Protein AF-A0A7C3MMA9-F1 (afdb_monomer_lite)

Structure (mmCIF, N/CA/C/O backbone):
data_AF-A0A7C3MMA9-F1
#
_entry.id   AF-A0A7C3MMA9-F1
#
loop_
_atom_site.group_PDB
_atom_site.id
_atom_site.type_symbol
_atom_site.label_atom_id
_atom_site.label_alt_id
_atom_site.label_comp_id
_atom_site.label_asym_id
_atom_site.label_entity_id
_atom_site.label_seq_id
_atom_site.pdbx_PDB_ins_code
_atom_site.Cartn_x
_atom_site.Cartn_y
_atom_site.Cartn_z
_atom_site.occupancy
_atom_site.B_iso_or_equiv
_atom_site.auth_seq_id
_atom_site.auth_comp_id
_atom_site.auth_asym_id
_atom_site.auth_atom_id
_atom_site.pdbx_PDB_model_num
ATOM 1 N N . MET A 1 1 ? 4.360 -8.289 -7.986 1.00 60.59 1 MET A N 1
ATOM 2 C CA . MET A 1 1 ? 3.759 -9.388 -7.168 1.00 60.59 1 MET A CA 1
ATOM 3 C C . MET A 1 1 ? 4.351 -9.678 -5.774 1.00 60.59 1 MET A C 1
ATOM 5 O O . MET A 1 1 ? 3.565 -9.793 -4.839 1.00 60.59 1 MET A O 1
ATOM 9 N N . LYS A 1 2 ? 5.680 -9.749 -5.561 1.00 68.50 2 LYS A N 1
ATOM 10 C CA . LYS A 1 2 ? 6.304 -10.067 -4.242 1.00 68.50 2 LYS A CA 1
ATOM 11 C C . LYS A 1 2 ? 5.750 -9.263 -3.046 1.00 68.50 2 LYS A C 1
ATOM 13 O O . LYS A 1 2 ? 5.636 -9.770 -1.935 1.00 68.50 2 LYS A O 1
ATOM 18 N N . ASN A 1 3 ? 5.375 -8.014 -3.301 1.00 73.94 3 ASN A N 1
ATOM 19 C CA . ASN A 1 3 ? 4.755 -7.103 -2.343 1.00 73.94 3 ASN A CA 1
ATOM 20 C C . ASN A 1 3 ? 3.415 -7.621 -1.794 1.00 73.94 3 ASN A C 1
ATOM 22 O O . ASN A 1 3 ? 3.200 -7.615 -0.585 1.00 73.94 3 ASN A O 1
ATOM 26 N N . LEU A 1 4 ? 2.537 -8.112 -2.674 1.00 79.19 4 LEU A N 1
ATOM 27 C CA . LEU A 1 4 ? 1.245 -8.676 -2.291 1.00 79.19 4 LEU A CA 1
ATOM 28 C C . LEU A 1 4 ? 1.440 -9.974 -1.500 1.00 79.19 4 LEU A C 1
ATOM 30 O O . LEU A 1 4 ? 0.817 -10.152 -0.459 1.00 79.19 4 LEU A O 1
ATOM 34 N N . GLU A 1 5 ? 2.363 -10.838 -1.929 1.00 83.44 5 GLU A N 1
ATOM 35 C CA . GLU A 1 5 ? 2.675 -12.083 -1.216 1.00 83.44 5 GLU A CA 1
ATOM 36 C C . GLU A 1 5 ? 3.085 -11.851 0.243 1.00 83.44 5 GLU A C 1
ATOM 38 O O . GLU A 1 5 ? 2.707 -12.641 1.108 1.00 83.44 5 GLU A O 1
ATOM 43 N N . MET A 1 6 ? 3.829 -10.780 0.544 1.00 84.88 6 MET A N 1
ATOM 44 C CA . MET A 1 6 ? 4.209 -10.446 1.923 1.00 84.88 6 MET A CA 1
ATOM 45 C C . MET A 1 6 ? 2.983 -10.153 2.796 1.00 84.88 6 MET A C 1
ATOM 47 O O . MET A 1 6 ? 2.892 -10.677 3.907 1.00 84.88 6 MET A O 1
ATOM 51 N N . ILE A 1 7 ? 2.027 -9.372 2.280 1.00 89.25 7 ILE A N 1
ATOM 52 C CA . ILE A 1 7 ? 0.777 -9.050 2.985 1.00 89.25 7 ILE A CA 1
ATOM 53 C C . ILE A 1 7 ? -0.080 -10.312 3.144 1.00 89.25 7 ILE A C 1
ATOM 55 O O . ILE A 1 7 ? -0.538 -10.628 4.242 1.00 89.25 7 ILE A O 1
ATOM 59 N N . LEU A 1 8 ? -0.259 -11.082 2.066 1.00 89.62 8 LEU A N 1
ATOM 60 C CA . LEU A 1 8 ? -1.042 -12.320 2.104 1.00 89.62 8 LEU A CA 1
ATOM 61 C C . LEU A 1 8 ? -0.422 -13.356 3.048 1.00 89.62 8 LEU A C 1
ATOM 63 O O . LEU A 1 8 ? -1.148 -14.090 3.717 1.00 89.62 8 LEU A O 1
ATOM 67 N N . THR A 1 9 ? 0.905 -13.374 3.186 1.00 90.81 9 THR A N 1
ATOM 68 C CA . THR A 1 9 ? 1.591 -14.229 4.159 1.00 90.81 9 THR A CA 1
ATOM 69 C C . THR A 1 9 ? 1.205 -13.861 5.591 1.00 90.81 9 THR A C 1
ATOM 71 O O . THR A 1 9 ? 0.795 -14.752 6.336 1.00 90.81 9 THR A O 1
ATOM 74 N N . SER A 1 10 ? 1.261 -12.583 5.989 1.00 91.75 10 SER A N 1
ATOM 75 C CA . SER A 1 10 ? 0.876 -12.194 7.357 1.00 91.75 10 SER A CA 1
ATOM 76 C C . SER A 1 10 ? -0.609 -12.444 7.631 1.00 91.75 10 SER A C 1
ATOM 78 O O . SER A 1 10 ? -0.951 -13.010 8.671 1.00 91.75 10 SER A O 1
ATOM 80 N N . LEU A 1 11 ? -1.482 -12.139 6.664 1.00 92.00 11 LEU A N 1
ATOM 81 C CA . LEU A 1 11 ? -2.920 -12.429 6.736 1.00 92.00 11 LEU A CA 1
ATOM 82 C C . LEU A 1 11 ? -3.203 -13.931 6.893 1.00 92.00 11 LEU A C 1
ATOM 84 O O . LEU A 1 11 ? -3.975 -14.348 7.764 1.00 92.00 11 LEU A O 1
ATOM 88 N N . SER A 1 12 ? -2.530 -14.772 6.101 1.00 90.56 12 SER A N 1
ATOM 89 C CA . SER A 1 12 ? -2.688 -16.231 6.160 1.00 90.56 12 SER A CA 1
ATOM 90 C C . SER A 1 12 ? -2.261 -16.809 7.512 1.00 90.56 12 SER A C 1
ATOM 92 O O . SER A 1 12 ? -2.925 -17.705 8.031 1.00 90.56 12 SER A O 1
ATOM 94 N N . ARG A 1 13 ? -1.240 -16.232 8.157 1.00 90.62 13 ARG A N 1
ATOM 95 C CA . ARG A 1 13 ? -0.762 -16.657 9.483 1.00 90.62 13 ARG A CA 1
ATOM 96 C C . ARG A 1 13 ? -1.547 -16.063 10.650 1.00 90.62 13 ARG A C 1
ATOM 98 O O . ARG A 1 13 ? -1.512 -16.620 11.735 1.00 90.62 13 ARG A O 1
ATOM 105 N N . GLY A 1 14 ? -2.308 -14.988 10.429 1.00 89.81 14 GLY A N 1
ATOM 106 C CA . GLY A 1 14 ? -3.003 -14.291 11.518 1.00 89.81 14 GLY A CA 1
ATOM 107 C C . GLY A 1 14 ? -2.069 -13.431 12.374 1.00 89.81 14 GLY A C 1
ATOM 108 O O . GLY A 1 14 ? -2.430 -13.057 13.482 1.00 89.81 14 GLY A O 1
ATOM 109 N N . GLU A 1 15 ? -0.873 -13.130 11.865 1.00 90.56 15 GLU A N 1
ATOM 110 C CA . GLU A 1 15 ? 0.090 -12.247 12.516 1.00 90.56 15 GLU A CA 1
ATOM 111 C C . GLU A 1 15 ? -0.238 -10.806 12.118 1.00 90.56 15 GLU A C 1
ATOM 113 O O . GLU A 1 15 ? 0.104 -10.386 11.005 1.00 90.56 15 GLU A O 1
ATOM 118 N N . GLY A 1 16 ? -0.923 -10.064 12.990 1.00 92.19 16 GLY A N 1
ATOM 119 C CA . GLY A 1 16 ? -1.194 -8.646 12.766 1.00 92.19 16 GLY A CA 1
ATOM 120 C C . GLY A 1 16 ? 0.100 -7.826 12.697 1.00 92.19 16 GLY A C 1
ATOM 121 O O . GLY A 1 16 ? 1.077 -8.123 13.391 1.00 92.19 16 GLY A O 1
ATOM 122 N N . LYS A 1 17 ? 0.153 -6.863 11.767 1.00 93.06 17 LYS A N 1
ATOM 123 C CA . LYS A 1 17 ? 1.357 -6.074 11.443 1.00 93.06 17 LYS A CA 1
ATOM 124 C C . LYS A 1 17 ? 1.018 -4.685 10.909 1.00 93.06 17 LYS A C 1
ATOM 126 O O . LYS A 1 17 ? 0.071 -4.519 10.141 1.00 93.06 17 LYS A O 1
ATOM 131 N N . GLY A 1 18 ? 1.881 -3.723 11.226 1.00 92.31 18 GLY A N 1
ATOM 132 C CA . GLY A 1 18 ? 1.977 -2.454 10.509 1.00 92.31 18 GLY A CA 1
ATOM 133 C C . GLY A 1 18 ? 2.746 -2.608 9.191 1.00 92.31 18 GLY A C 1
ATOM 134 O O . GLY A 1 18 ? 3.824 -3.210 9.144 1.00 92.31 18 GLY A O 1
ATOM 135 N N . ILE A 1 19 ? 2.188 -2.070 8.110 1.00 92.62 19 ILE A N 1
ATOM 136 C CA . ILE A 1 19 ? 2.717 -2.120 6.749 1.00 92.62 19 ILE A CA 1
ATOM 137 C C . ILE A 1 19 ? 2.664 -0.712 6.155 1.00 92.62 19 ILE A C 1
ATOM 139 O O . ILE A 1 19 ? 1.619 -0.064 6.146 1.00 92.62 19 ILE A O 1
ATOM 143 N N . PHE A 1 20 ? 3.785 -0.265 5.597 1.00 90.69 20 PHE A N 1
ATOM 144 C CA . PHE A 1 20 ? 3.844 0.969 4.827 1.00 90.69 20 PHE A CA 1
ATOM 145 C C . PHE A 1 20 ? 3.970 0.697 3.338 1.00 90.69 20 PHE A C 1
ATOM 147 O O . PHE A 1 20 ? 4.896 0.027 2.879 1.00 90.69 20 PHE A O 1
ATOM 154 N N . LEU A 1 21 ? 3.038 1.270 2.587 1.00 88.62 21 LEU A N 1
ATOM 155 C CA . LEU A 1 21 ? 2.991 1.242 1.140 1.00 88.62 21 LEU A CA 1
ATOM 156 C C . LEU A 1 21 ? 3.603 2.538 0.604 1.00 88.62 21 LEU A C 1
ATOM 158 O O . LEU A 1 21 ? 2.940 3.569 0.526 1.00 88.62 21 LEU A O 1
ATOM 162 N N . LYS A 1 22 ? 4.894 2.488 0.289 1.00 84.50 22 LYS A N 1
ATOM 163 C CA . LYS A 1 22 ? 5.674 3.620 -0.203 1.00 84.50 22 LYS A CA 1
ATOM 164 C C . LYS A 1 22 ? 5.584 3.740 -1.715 1.00 84.50 22 LYS A C 1
ATOM 166 O O . LYS A 1 22 ? 5.671 2.738 -2.414 1.00 84.50 22 LYS A O 1
ATOM 171 N N . GLY A 1 23 ? 5.475 4.957 -2.216 1.00 74.69 23 GLY A N 1
ATOM 172 C CA . GLY A 1 23 ? 5.617 5.252 -3.639 1.00 74.69 23 GLY A CA 1
ATOM 173 C C . GLY A 1 23 ? 5.377 6.729 -3.913 1.00 74.69 23 GLY A C 1
ATOM 174 O O . GLY A 1 23 ? 4.701 7.406 -3.134 1.00 74.69 23 GLY A O 1
ATOM 175 N N . HIS A 1 24 ? 5.896 7.239 -5.028 1.00 68.12 24 HIS A N 1
ATOM 176 C CA . HIS A 1 24 ? 5.579 8.593 -5.506 1.00 68.12 24 HIS A CA 1
ATOM 177 C C . HIS A 1 24 ? 4.073 8.784 -5.728 1.00 68.12 24 HIS A C 1
ATOM 179 O O . HIS A 1 24 ? 3.320 7.812 -5.626 1.00 68.12 24 HIS A O 1
ATOM 185 N N . TYR A 1 25 ? 3.634 10.023 -5.956 1.00 66.94 25 TYR A N 1
ATOM 186 C CA . TYR A 1 25 ? 2.229 10.429 -6.044 1.00 66.94 25 TYR A CA 1
ATOM 187 C C . TYR A 1 25 ? 1.337 9.457 -6.849 1.00 66.94 25 TYR A C 1
ATOM 189 O O . TYR A 1 25 ? 0.835 8.530 -6.245 1.00 66.94 25 TYR A O 1
ATOM 197 N N . GLY A 1 26 ? 1.120 9.536 -8.148 1.00 64.06 26 GLY A N 1
ATOM 198 C CA . GLY A 1 26 ? 0.278 8.618 -8.939 1.00 64.06 26 GLY A CA 1
ATOM 199 C C . GLY A 1 26 ? 0.734 7.146 -9.086 1.00 64.06 26 GLY A C 1
ATOM 200 O O . GLY A 1 26 ? 0.264 6.479 -10.007 1.00 64.06 26 GLY A O 1
ATOM 201 N N . SER A 1 27 ? 1.583 6.597 -8.203 1.00 67.56 27 SER A N 1
ATOM 202 C CA . SER A 1 27 ? 2.183 5.247 -8.320 1.00 67.56 27 SER A CA 1
ATOM 203 C C . SER A 1 27 ? 1.206 4.067 -8.171 1.00 67.56 27 SER A C 1
ATOM 205 O O . SER A 1 27 ? 1.610 2.900 -8.162 1.00 67.56 27 SER A O 1
ATOM 207 N N . GLY A 1 28 ? -0.090 4.355 -8.025 1.00 71.56 28 GLY A N 1
ATOM 208 C CA . GLY A 1 28 ? -1.146 3.358 -7.869 1.00 71.56 28 GLY A CA 1
ATOM 209 C C . GLY A 1 28 ? -1.358 2.868 -6.434 1.00 71.56 28 GLY A C 1
ATOM 210 O O . GLY A 1 28 ? -1.921 1.791 -6.257 1.00 71.56 28 GLY A O 1
ATOM 211 N N . LYS A 1 29 ? -0.946 3.630 -5.407 1.00 84.75 29 LYS A N 1
ATOM 212 C CA . LYS A 1 29 ? -1.132 3.268 -3.983 1.00 84.75 29 LYS A CA 1
ATOM 213 C C . LYS A 1 29 ? -2.606 3.034 -3.638 1.00 84.75 29 LYS A C 1
ATOM 215 O O . LYS A 1 29 ? -2.963 1.942 -3.203 1.00 84.75 29 LYS A O 1
ATOM 220 N N . SER A 1 30 ? -3.468 3.997 -3.960 1.00 83.62 30 SER A N 1
ATOM 221 C CA . SER A 1 30 ? -4.922 3.904 -3.773 1.00 83.62 30 SER A CA 1
ATOM 222 C C . SER A 1 30 ? -5.531 2.727 -4.539 1.00 83.62 30 SER A C 1
ATOM 224 O O . SER A 1 30 ? -6.394 2.012 -4.030 1.00 83.62 30 SER A O 1
ATOM 226 N N . HIS A 1 31 ? -5.040 2.465 -5.757 1.00 81.00 31 HIS A N 1
ATOM 227 C CA . HIS A 1 31 ? -5.483 1.328 -6.565 1.00 81.00 31 HIS A CA 1
ATOM 228 C C . HIS A 1 31 ? -5.089 -0.013 -5.931 1.00 81.00 31 HIS A C 1
ATOM 230 O O . HIS A 1 31 ? -5.909 -0.926 -5.861 1.00 81.00 31 HIS A O 1
ATOM 236 N N . PHE A 1 32 ? -3.863 -0.122 -5.414 1.00 85.75 32 PHE A N 1
ATOM 237 C CA . PHE A 1 32 ? -3.398 -1.302 -4.690 1.00 85.75 32 PHE A CA 1
ATOM 238 C C . PHE A 1 32 ? -4.240 -1.562 -3.433 1.00 85.75 32 PHE A C 1
ATOM 240 O O . PHE A 1 32 ? -4.675 -2.693 -3.220 1.00 85.75 32 PHE A O 1
ATOM 247 N N . LEU A 1 33 ? -4.517 -0.522 -2.635 1.00 90.44 33 LEU A N 1
ATOM 248 C CA . LEU A 1 33 ? -5.395 -0.629 -1.465 1.00 90.44 33 LEU A CA 1
ATOM 249 C C . LEU A 1 33 ? -6.812 -1.072 -1.864 1.00 90.44 33 LEU A C 1
ATOM 251 O O . LEU A 1 33 ? -7.366 -1.966 -1.232 1.00 90.44 33 LEU A O 1
ATOM 255 N N . SER A 1 34 ? -7.359 -0.533 -2.957 1.00 86.38 34 SER A N 1
ATOM 256 C CA . SER A 1 34 ? -8.686 -0.909 -3.469 1.00 86.38 34 SER A CA 1
ATOM 257 C C . SER A 1 34 ? -8.750 -2.378 -3.904 1.00 86.38 34 SER A C 1
ATOM 259 O O . SER A 1 34 ? -9.688 -3.093 -3.554 1.00 86.38 34 SER A O 1
ATOM 261 N N . ILE A 1 35 ? -7.735 -2.867 -4.629 1.00 85.06 35 ILE A N 1
ATOM 262 C CA . ILE A 1 35 ? -7.640 -4.287 -5.009 1.00 85.06 35 ILE A CA 1
ATOM 263 C C . ILE A 1 35 ? -7.586 -5.166 -3.759 1.00 85.06 35 ILE A C 1
ATOM 265 O O . ILE A 1 35 ? -8.280 -6.182 -3.689 1.00 85.06 35 ILE A O 1
ATOM 269 N N . LEU A 1 36 ? -6.780 -4.780 -2.767 1.00 89.94 36 LEU A N 1
ATOM 270 C CA . LEU A 1 36 ? -6.662 -5.532 -1.525 1.00 89.94 36 LEU A CA 1
ATOM 271 C C . LEU A 1 36 ? -7.985 -5.548 -0.746 1.00 89.94 36 LEU A C 1
ATOM 273 O O . LEU A 1 36 ? -8.371 -6.599 -0.241 1.00 89.94 36 LEU A O 1
ATOM 277 N N . SER A 1 37 ? -8.709 -4.429 -0.697 1.00 91.94 37 SER A N 1
ATOM 278 C CA . SER A 1 37 ? -10.044 -4.358 -0.093 1.00 91.94 37 SER A CA 1
ATOM 279 C C . SER A 1 37 ? -11.006 -5.357 -0.729 1.00 91.94 37 SER A C 1
ATOM 281 O O . SER A 1 37 ? -11.590 -6.190 -0.032 1.00 91.94 37 SER A O 1
ATOM 283 N N . ILE A 1 38 ? -11.110 -5.343 -2.063 1.00 87.00 38 ILE A N 1
ATOM 284 C CA . ILE A 1 38 ? -11.975 -6.261 -2.814 1.00 87.00 38 ILE A CA 1
ATOM 285 C C . ILE A 1 38 ? -11.586 -7.713 -2.530 1.00 87.00 38 ILE A C 1
ATOM 287 O O . ILE A 1 38 ? -12.456 -8.530 -2.234 1.00 87.00 38 ILE A O 1
ATOM 291 N N . LEU A 1 39 ? -10.287 -8.021 -2.554 1.00 87.62 39 LEU A N 1
ATOM 292 C CA . LEU A 1 39 ? -9.769 -9.362 -2.292 1.00 87.62 39 LEU A CA 1
ATOM 293 C C . LEU A 1 39 ? -10.153 -9.881 -0.899 1.00 87.62 39 LEU A C 1
ATOM 295 O O . LEU A 1 39 ? -10.474 -11.056 -0.741 1.00 87.62 39 LEU A O 1
ATOM 299 N N . LEU A 1 40 ? -10.115 -9.010 0.110 1.00 90.88 40 LEU A N 1
ATOM 300 C CA . LEU A 1 40 ? -10.405 -9.369 1.499 1.00 90.88 40 LEU A CA 1
ATOM 301 C C . LEU A 1 40 ? -11.903 -9.413 1.811 1.00 90.88 40 LEU A C 1
ATOM 303 O O . LEU A 1 40 ? -12.316 -10.170 2.691 1.00 90.88 40 LEU A O 1
ATOM 307 N N . ARG A 1 41 ? -12.716 -8.615 1.110 1.00 90.38 41 ARG A N 1
ATOM 308 C CA . ARG A 1 41 ? -14.182 -8.640 1.228 1.00 90.38 41 ARG A CA 1
ATOM 309 C C . ARG A 1 41 ? -14.806 -9.791 0.437 1.00 90.38 41 ARG A C 1
ATOM 311 O O . ARG A 1 41 ? -15.813 -10.337 0.875 1.00 90.38 41 ARG A O 1
ATOM 318 N N . SER A 1 42 ? -14.211 -10.157 -0.699 1.00 84.44 42 SER A N 1
ATOM 319 C CA . SER A 1 42 ? -14.716 -11.175 -1.626 1.00 84.44 42 SER A CA 1
ATOM 320 C C . SER A 1 42 ? -13.633 -12.216 -1.935 1.00 84.44 42 SER A C 1
ATOM 322 O O . SER A 1 42 ? -12.902 -12.073 -2.918 1.00 84.44 42 SER A O 1
ATOM 324 N N . PRO A 1 43 ? -13.530 -13.296 -1.136 1.00 74.56 43 PRO A N 1
ATOM 325 C CA . PRO A 1 43 ? -12.512 -14.331 -1.326 1.00 74.56 43 PRO A CA 1
ATOM 326 C C . PRO A 1 43 ? -12.530 -14.995 -2.712 1.00 74.56 43 PRO A C 1
ATOM 328 O O . PRO A 1 43 ? -11.491 -15.455 -3.180 1.00 74.56 43 PRO A O 1
ATOM 331 N N . ASP A 1 44 ? -13.673 -15.009 -3.406 1.00 78.38 44 ASP A N 1
ATOM 332 C CA . ASP A 1 44 ? -13.793 -15.556 -4.765 1.00 78.38 44 ASP A CA 1
ATOM 333 C C . ASP A 1 44 ? -12.954 -14.790 -5.797 1.00 78.38 44 ASP A C 1
ATOM 335 O O . ASP A 1 44 ? -12.489 -15.375 -6.779 1.00 78.38 44 ASP A O 1
ATOM 339 N N . CYS A 1 45 ? -12.679 -13.502 -5.557 1.00 80.75 45 CYS A N 1
ATOM 340 C CA . CYS A 1 45 ? -11.810 -12.693 -6.411 1.00 80.75 45 CYS A CA 1
ATOM 341 C C . CYS A 1 45 ? -10.367 -13.214 -6.438 1.00 80.75 45 CYS A C 1
ATOM 343 O O . CYS A 1 45 ? -9.6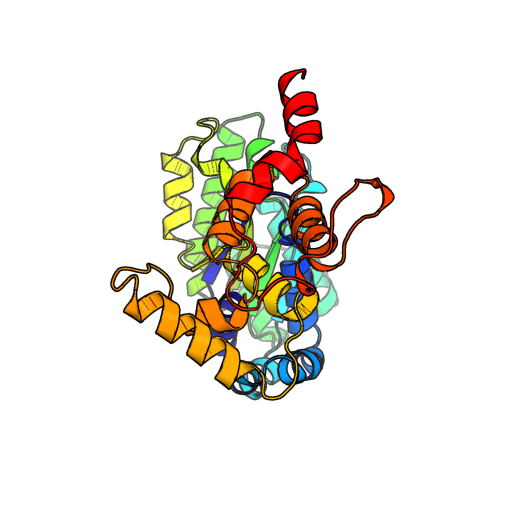48 -12.979 -7.412 1.00 80.75 45 CYS A O 1
ATOM 345 N N . LEU A 1 46 ? -9.947 -13.975 -5.420 1.00 79.38 46 LEU A N 1
ATOM 346 C CA . LEU A 1 46 ? -8.633 -14.609 -5.400 1.00 79.38 46 LEU A CA 1
ATOM 347 C C . LEU A 1 46 ? -8.454 -15.575 -6.582 1.00 79.38 46 LEU A C 1
ATOM 349 O O . LEU A 1 46 ? -7.350 -15.678 -7.103 1.00 79.38 46 LEU A O 1
ATOM 353 N N . ASN A 1 47 ? -9.526 -16.209 -7.073 1.00 81.44 47 ASN A N 1
ATOM 354 C CA . ASN A 1 47 ? -9.471 -17.096 -8.243 1.00 81.44 47 ASN A CA 1
ATOM 355 C C . ASN A 1 47 ? -8.998 -16.369 -9.504 1.00 81.44 47 ASN A C 1
ATOM 357 O O . ASN A 1 47 ? -8.215 -16.911 -10.282 1.00 81.44 47 ASN A O 1
ATOM 361 N N . VAL A 1 48 ? -9.456 -15.128 -9.687 1.00 79.19 48 VAL A N 1
ATOM 362 C CA . VAL A 1 48 ? -9.078 -14.293 -10.833 1.00 79.19 48 VAL A CA 1
ATOM 363 C C . VAL A 1 48 ? -7.598 -13.925 -10.748 1.00 79.19 48 VAL A C 1
ATOM 365 O O . VAL A 1 48 ? -6.890 -14.002 -11.750 1.00 79.19 48 VAL A O 1
ATOM 368 N N . LEU A 1 49 ? -7.116 -13.581 -9.549 1.00 74.69 49 LEU A N 1
ATOM 369 C CA . LEU A 1 49 ? -5.701 -13.275 -9.326 1.00 74.69 49 LEU A CA 1
ATOM 370 C C . LEU A 1 49 ? -4.810 -14.506 -9.492 1.00 74.69 49 LEU A C 1
ATOM 372 O O . LEU A 1 49 ? -3.746 -14.395 -10.086 1.00 74.69 49 LEU A O 1
ATOM 376 N N . ILE A 1 50 ? -5.247 -15.677 -9.027 1.00 81.56 50 ILE A N 1
ATOM 377 C CA . ILE A 1 50 ? -4.517 -16.940 -9.199 1.00 81.56 50 ILE A CA 1
ATOM 378 C C . ILE A 1 50 ? -4.371 -17.298 -10.682 1.00 81.56 50 ILE A C 1
ATOM 380 O O . ILE A 1 50 ? -3.317 -17.774 -11.095 1.00 81.56 50 ILE A O 1
ATOM 384 N N . GLY A 1 51 ? -5.397 -17.034 -11.499 1.00 75.94 51 GLY A N 1
ATOM 385 C CA . GLY A 1 51 ? -5.319 -17.233 -12.949 1.00 75.94 51 GLY A CA 1
ATOM 386 C C . GLY A 1 51 ? -4.247 -16.371 -13.628 1.00 75.94 51 GLY A C 1
ATOM 387 O O . GLY A 1 51 ? -3.720 -16.762 -14.665 1.00 75.94 51 GLY A O 1
ATOM 388 N N . GLN A 1 52 ? -3.909 -15.219 -13.040 1.00 72.31 52 GLN A N 1
ATOM 389 C CA . GLN A 1 52 ? -2.830 -14.344 -13.509 1.00 72.31 52 GLN A CA 1
ATOM 390 C C . GLN A 1 52 ? -1.481 -14.690 -12.865 1.00 72.31 52 GLN A C 1
ATOM 392 O O . GLN A 1 52 ? -0.451 -14.584 -13.522 1.00 72.31 52 GLN A O 1
ATOM 397 N N . GLU A 1 53 ? -1.483 -15.119 -11.601 1.00 75.44 53 GLU A N 1
ATOM 398 C CA . GLU A 1 53 ? -0.290 -15.464 -10.830 1.00 75.44 53 GLU A CA 1
ATOM 399 C C . GLU A 1 53 ? -0.501 -16.770 -10.042 1.00 75.44 53 GLU A C 1
ATOM 401 O O . GLU A 1 53 ? -0.999 -16.759 -8.907 1.00 75.44 53 GLU A O 1
ATOM 406 N N . PRO A 1 54 ? -0.066 -17.911 -10.606 1.00 80.25 54 PRO A N 1
ATOM 407 C CA . PRO A 1 54 ? -0.233 -19.222 -9.983 1.00 80.25 54 PRO A CA 1
ATOM 408 C C . PRO A 1 54 ? 0.447 -19.367 -8.614 1.00 80.25 54 PRO A C 1
ATOM 410 O O . PRO A 1 54 ? 0.029 -20.194 -7.805 1.00 80.25 54 PRO A O 1
ATOM 413 N N . SER A 1 55 ? 1.474 -18.564 -8.304 1.00 81.38 55 SER A N 1
ATOM 414 C CA . SER A 1 55 ? 2.167 -18.627 -7.006 1.00 81.38 55 SER A CA 1
ATOM 415 C C . SER A 1 55 ? 1.274 -18.247 -5.815 1.00 81.38 55 SER A C 1
ATOM 417 O O . SER A 1 55 ? 1.572 -18.621 -4.674 1.00 81.38 55 SER A O 1
ATOM 419 N N . LEU A 1 56 ? 0.151 -17.562 -6.065 1.00 84.56 56 LEU A N 1
ATOM 420 C CA . LEU A 1 56 ? -0.827 -17.186 -5.044 1.00 84.56 56 LEU A CA 1
ATOM 421 C C . LEU A 1 56 ? -1.730 -18.346 -4.602 1.00 84.56 56 LEU A C 1
ATOM 423 O O . LEU A 1 56 ? -2.362 -18.246 -3.549 1.00 84.56 56 LEU A O 1
ATOM 427 N N . GLU A 1 57 ? -1.750 -19.461 -5.342 1.00 87.00 57 GLU A N 1
ATOM 428 C CA . GLU A 1 57 ? -2.566 -20.651 -5.051 1.00 87.00 57 GLU A CA 1
ATOM 429 C C . GLU A 1 57 ? -2.356 -21.159 -3.617 1.00 87.00 57 GLU A C 1
ATOM 431 O O . GLU A 1 57 ? -3.303 -21.522 -2.921 1.00 87.00 57 GLU A O 1
ATOM 436 N N . ARG A 1 58 ? -1.120 -21.073 -3.109 1.00 88.94 58 ARG A N 1
ATOM 437 C CA . ARG A 1 58 ? -0.768 -21.486 -1.740 1.00 88.94 58 ARG A CA 1
ATOM 438 C C . ARG A 1 58 ? -1.527 -20.734 -0.637 1.00 88.94 58 ARG A C 1
ATOM 440 O O . ARG A 1 58 ? -1.601 -21.228 0.484 1.00 88.94 58 ARG A O 1
ATOM 447 N N . PHE A 1 59 ? -2.065 -19.544 -0.921 1.00 88.12 59 PHE A N 1
ATOM 448 C CA . PHE A 1 59 ? -2.819 -18.742 0.048 1.00 88.12 59 PHE A CA 1
ATOM 449 C C . PHE A 1 59 ? -4.327 -19.013 0.016 1.00 88.12 59 PHE A C 1
ATOM 451 O O . PHE A 1 59 ? -5.024 -18.590 0.940 1.00 88.12 59 PHE A O 1
ATOM 458 N N . ARG A 1 60 ? -4.830 -19.734 -0.998 1.00 86.81 60 ARG A N 1
ATOM 459 C CA . ARG A 1 60 ? -6.262 -19.979 -1.230 1.00 86.81 60 ARG A CA 1
ATOM 460 C C . ARG A 1 60 ? -6.974 -20.479 0.018 1.00 86.81 60 ARG A C 1
ATOM 462 O O . ARG A 1 60 ? -7.848 -19.795 0.541 1.00 86.81 60 ARG A O 1
ATOM 469 N N . ASN A 1 61 ? -6.557 -21.639 0.517 1.00 86.31 61 ASN A N 1
ATOM 470 C CA . ASN A 1 61 ? -7.241 -22.306 1.623 1.00 86.31 61 ASN A CA 1
ATOM 471 C C . ASN A 1 61 ? -7.231 -21.446 2.894 1.00 86.31 61 ASN A C 1
ATOM 473 O O . ASN A 1 61 ? -8.249 -21.325 3.570 1.00 86.31 61 ASN A O 1
ATOM 477 N N . ALA A 1 62 ? -6.096 -20.805 3.190 1.00 87.00 62 ALA A N 1
ATOM 478 C CA . ALA A 1 62 ? -5.925 -20.009 4.401 1.00 87.00 62 ALA A CA 1
ATOM 479 C C . ALA A 1 62 ? -6.731 -18.701 4.388 1.00 87.00 62 ALA A C 1
ATOM 481 O O . ALA A 1 62 ? -7.172 -18.250 5.445 1.00 87.00 62 ALA A O 1
ATOM 482 N N . LEU A 1 63 ? -6.898 -18.070 3.222 1.00 86.38 63 LEU A N 1
ATOM 483 C CA . LEU A 1 63 ? -7.675 -16.835 3.095 1.00 86.38 63 LEU A CA 1
ATOM 484 C C . LEU A 1 63 ? -9.175 -17.117 2.971 1.00 86.38 63 LEU A C 1
ATOM 486 O O . LEU A 1 63 ? -9.960 -16.393 3.571 1.00 86.38 63 LEU A O 1
ATOM 490 N N . GLN A 1 64 ? -9.579 -18.188 2.278 1.00 85.56 64 GLN A N 1
ATOM 491 C CA . GLN A 1 64 ? -10.990 -18.582 2.167 1.00 85.56 64 GLN A CA 1
ATOM 492 C C . GLN A 1 64 ? -11.603 -18.990 3.512 1.00 85.56 64 GLN A C 1
ATOM 494 O O . GLN A 1 64 ? -12.786 -18.755 3.748 1.00 85.56 64 GLN A O 1
ATOM 499 N N . SER A 1 65 ? -10.810 -19.570 4.419 1.00 86.38 65 SER A N 1
ATOM 500 C CA . SER A 1 65 ? -11.278 -19.941 5.758 1.00 86.38 65 SER A CA 1
ATOM 501 C C . SER A 1 65 ? -11.363 -18.765 6.738 1.00 86.38 65 SER A C 1
ATOM 503 O O . SER A 1 65 ? -11.780 -18.959 7.879 1.00 86.38 65 SER A O 1
ATOM 505 N N . LYS A 1 66 ? -10.923 -17.562 6.347 1.00 89.94 66 LYS A N 1
ATOM 506 C CA . LYS A 1 66 ? -10.865 -16.383 7.217 1.00 89.94 66 LYS A CA 1
ATOM 507 C C . LYS A 1 66 ? -11.814 -15.301 6.731 1.00 89.94 66 LYS A C 1
ATOM 509 O O . LYS A 1 66 ? -12.024 -15.116 5.539 1.00 89.94 66 LYS A O 1
ATOM 514 N N . ARG A 1 67 ? -12.364 -14.545 7.677 1.00 91.88 67 ARG A N 1
ATOM 515 C CA . ARG A 1 67 ? -13.148 -13.340 7.384 1.00 91.88 67 ARG A CA 1
ATOM 516 C C . ARG A 1 67 ? -12.498 -12.159 8.063 1.00 91.88 67 ARG A C 1
ATOM 518 O O . ARG A 1 67 ? -12.144 -12.260 9.232 1.00 91.88 67 ARG A O 1
ATOM 525 N N . PHE A 1 68 ? -12.382 -11.043 7.359 1.00 94.75 68 PHE A N 1
ATOM 526 C CA . PHE A 1 68 ? -11.775 -9.831 7.897 1.00 94.75 68 PHE A CA 1
ATOM 527 C C . PHE A 1 68 ? -12.814 -8.713 8.039 1.00 94.75 68 PHE A C 1
ATOM 529 O O . PHE A 1 68 ? -13.792 -8.630 7.283 1.00 94.75 68 PHE A O 1
ATOM 536 N N . LEU A 1 69 ? -12.616 -7.858 9.039 1.00 96.38 69 LEU A N 1
ATOM 537 C CA . LEU A 1 69 ? -13.235 -6.540 9.112 1.00 96.38 69 LEU A CA 1
ATOM 538 C C . LEU A 1 69 ? -12.344 -5.589 8.311 1.00 96.38 69 LEU A C 1
ATOM 540 O O . LEU A 1 69 ? -11.272 -5.219 8.780 1.00 96.38 69 LEU A O 1
ATOM 544 N N . VAL A 1 70 ? -12.746 -5.259 7.087 1.00 96.69 70 VAL A N 1
ATOM 545 C CA . VAL A 1 70 ? -11.986 -4.348 6.224 1.00 96.69 70 VAL A CA 1
ATOM 546 C C . VAL A 1 70 ? -12.531 -2.941 6.426 1.00 96.69 70 VAL A C 1
ATOM 548 O O . VAL A 1 70 ? -13.723 -2.718 6.222 1.00 96.69 70 VAL A O 1
ATOM 551 N N . VAL A 1 71 ? -11.664 -2.015 6.826 1.00 97.62 71 VAL A N 1
ATOM 552 C CA . VAL A 1 71 ? -12.001 -0.605 7.042 1.00 97.62 71 VAL A CA 1
ATOM 553 C C . VAL A 1 71 ? -11.131 0.233 6.117 1.00 97.62 71 VAL A C 1
ATOM 555 O O . VAL A 1 71 ? -9.905 0.203 6.211 1.00 97.62 71 VAL A O 1
ATOM 558 N N . GLU A 1 72 ? -11.771 0.957 5.207 1.00 96.81 72 GLU A N 1
ATOM 559 C CA . GLU A 1 72 ? -11.111 1.847 4.253 1.00 96.81 72 GLU A CA 1
ATOM 560 C C . GLU A 1 72 ? -11.179 3.279 4.775 1.00 96.81 72 GLU A C 1
ATOM 562 O O . GLU A 1 72 ? -12.259 3.788 5.069 1.00 96.81 72 GLU A O 1
ATOM 567 N N . ILE A 1 73 ? -10.021 3.919 4.902 1.00 97.06 73 ILE A N 1
ATOM 568 C CA . ILE A 1 73 ? -9.874 5.263 5.451 1.00 97.06 73 ILE A CA 1
ATOM 569 C C . ILE A 1 73 ? -9.147 6.107 4.411 1.00 97.06 73 ILE A C 1
ATOM 571 O O . ILE A 1 73 ? -7.948 5.944 4.191 1.00 97.06 73 ILE A O 1
ATOM 575 N N . SER A 1 74 ? -9.878 7.011 3.763 1.00 95.31 74 SER A N 1
ATOM 576 C CA . SER A 1 74 ? -9.311 7.958 2.802 1.00 95.31 74 SER A CA 1
ATOM 577 C C . SER A 1 74 ? -9.075 9.298 3.492 1.00 95.31 74 SER A C 1
ATOM 579 O O . SER A 1 74 ? -10.004 10.086 3.663 1.00 95.31 74 SER A O 1
ATOM 581 N N . LEU A 1 75 ? -7.834 9.566 3.910 1.00 95.38 75 LEU A N 1
ATOM 582 C CA . LEU A 1 75 ? -7.532 10.743 4.733 1.00 95.38 75 LEU A CA 1
ATOM 583 C C . LEU A 1 75 ? -7.643 12.073 3.976 1.00 95.38 75 LEU A C 1
ATOM 585 O O . LEU A 1 75 ? -7.770 13.117 4.605 1.00 95.38 75 LEU A O 1
ATOM 589 N N . ILE A 1 76 ? -7.699 12.043 2.642 1.00 90.31 76 ILE A N 1
ATOM 590 C CA . ILE A 1 76 ? -7.961 13.232 1.816 1.00 90.31 76 ILE A CA 1
ATOM 591 C C . ILE A 1 76 ? -9.354 13.839 2.060 1.00 90.31 76 ILE A C 1
ATOM 593 O O . ILE A 1 76 ? -9.588 15.005 1.757 1.00 90.31 76 ILE A O 1
ATOM 597 N N . GLN A 1 77 ? -10.290 13.051 2.599 1.00 89.81 77 GLN A N 1
ATOM 598 C CA . GLN A 1 77 ? -11.649 13.497 2.920 1.00 89.81 77 GLN A CA 1
ATOM 599 C C . GLN A 1 77 ? -11.746 14.156 4.305 1.00 89.81 77 GLN A C 1
ATOM 601 O O . GLN A 1 77 ? -12.821 14.626 4.680 1.00 89.81 77 GLN A O 1
ATOM 606 N N . HIS A 1 78 ? -10.642 14.198 5.055 1.00 94.31 78 HIS A N 1
ATOM 607 C CA . HIS A 1 78 ? -10.579 14.716 6.415 1.00 94.31 78 HIS A CA 1
ATOM 608 C C . HIS A 1 78 ? -9.769 16.007 6.486 1.00 94.31 78 HIS A C 1
ATOM 610 O O . HIS A 1 78 ? -8.833 16.240 5.720 1.00 94.31 78 HIS A O 1
ATOM 616 N N . ARG A 1 79 ? -10.133 16.871 7.432 1.00 92.75 79 ARG A N 1
ATOM 617 C CA . ARG A 1 79 ? -9.410 18.117 7.697 1.00 92.75 79 ARG A CA 1
ATOM 618 C C . ARG A 1 79 ? -8.203 17.826 8.582 1.00 92.75 79 ARG A C 1
ATOM 620 O O . ARG A 1 79 ? -8.298 17.031 9.512 1.00 92.75 79 ARG A O 1
ATOM 627 N N . GLY A 1 80 ? -7.111 18.570 8.399 1.00 89.06 80 GLY A N 1
ATOM 628 C CA . GLY A 1 80 ? -5.930 18.471 9.272 1.00 89.06 80 GLY A CA 1
ATOM 629 C C . GLY A 1 80 ? -6.213 18.767 10.755 1.00 89.06 80 GLY A C 1
ATOM 630 O O . GLY A 1 80 ? -5.448 18.372 11.629 1.00 89.06 80 GLY A O 1
ATOM 631 N N . THR A 1 81 ? -7.335 19.412 11.078 1.00 92.19 81 THR A N 1
ATOM 632 C CA . THR A 1 81 ? -7.761 19.660 12.465 1.00 92.19 81 THR A CA 1
ATOM 633 C C . THR A 1 81 ? -8.316 18.423 13.181 1.00 92.19 81 THR A C 1
ATOM 635 O O . THR A 1 81 ? -8.425 18.449 14.400 1.00 92.19 81 THR A O 1
ATOM 638 N N . GLU A 1 82 ? -8.715 17.370 12.460 1.00 95.69 82 GLU A N 1
ATOM 639 C CA . GLU A 1 82 ? -9.230 16.118 13.044 1.00 95.69 82 GLU A CA 1
ATOM 640 C C . GLU A 1 82 ? -8.079 15.217 13.504 1.00 95.69 82 GLU A C 1
ATOM 642 O O . GLU A 1 82 ? -7.044 15.197 12.848 1.00 95.69 82 GLU A O 1
ATOM 647 N N . PHE A 1 83 ? -8.233 14.430 14.570 1.00 95.69 83 PHE A N 1
ATOM 648 C CA . PHE A 1 83 ? -7.208 13.467 14.995 1.00 95.69 83 PHE A CA 1
ATOM 649 C C . PHE A 1 83 ? -7.347 12.125 14.262 1.00 95.69 83 PHE A C 1
ATOM 651 O O . PHE A 1 83 ? -8.457 11.659 14.002 1.00 95.69 83 PHE A O 1
ATOM 658 N N . LEU A 1 84 ? -6.222 11.467 13.961 1.00 96.19 84 LEU A N 1
ATOM 659 C CA . LEU A 1 84 ? -6.210 10.129 13.353 1.00 96.19 84 LEU A CA 1
ATOM 660 C C . LEU A 1 84 ? -6.959 9.111 14.207 1.00 96.19 84 LEU A C 1
ATOM 662 O O . LEU A 1 84 ? -7.629 8.237 13.664 1.00 96.19 84 LEU A O 1
ATOM 666 N N . GLU A 1 85 ? -6.843 9.227 15.529 1.00 96.44 85 GLU A N 1
ATOM 667 C CA . GLU A 1 85 ? -7.523 8.346 16.475 1.00 96.44 85 GLU A CA 1
ATOM 668 C C . GLU A 1 85 ? -9.035 8.341 16.252 1.00 96.44 85 GLU A C 1
ATOM 670 O O . GLU A 1 85 ? -9.618 7.279 16.018 1.00 96.44 85 GLU A O 1
ATOM 675 N N . ASP A 1 86 ? -9.647 9.523 16.209 1.00 96.31 86 ASP A N 1
ATOM 676 C CA . ASP A 1 86 ? -11.086 9.676 16.003 1.00 96.31 86 ASP A CA 1
ATOM 677 C C . ASP A 1 86 ? -11.521 9.125 14.642 1.00 96.31 86 ASP A C 1
ATOM 679 O O . ASP A 1 86 ? -12.515 8.403 14.542 1.00 96.31 86 ASP A O 1
ATOM 683 N N . ILE A 1 87 ? -10.755 9.423 13.588 1.00 97.56 87 ILE A N 1
ATOM 684 C CA . ILE A 1 87 ? -11.041 8.965 12.223 1.00 97.56 87 ILE A CA 1
ATOM 685 C C . ILE A 1 87 ? -11.033 7.431 12.159 1.00 97.56 87 ILE A C 1
ATOM 687 O O . ILE A 1 87 ? -11.951 6.816 11.607 1.00 97.56 87 ILE A O 1
ATOM 691 N N . PHE A 1 88 ? -10.010 6.803 12.742 1.00 97.44 88 PHE A N 1
ATOM 692 C CA . PHE A 1 88 ? -9.833 5.354 12.705 1.00 97.44 88 PHE A CA 1
ATOM 693 C C . PHE A 1 88 ? -10.899 4.647 13.534 1.00 97.44 88 PHE A C 1
ATOM 695 O O . PHE A 1 88 ? -11.538 3.714 13.040 1.00 97.44 88 PHE A O 1
ATOM 702 N N . LEU A 1 89 ? -11.120 5.097 14.771 1.00 96.75 89 LEU A N 1
ATOM 703 C CA . LEU A 1 89 ? -12.125 4.509 15.652 1.00 96.75 89 LEU A CA 1
ATOM 704 C C . LEU A 1 89 ? -13.524 4.647 15.055 1.00 96.75 89 LEU A C 1
ATOM 706 O O . LEU A 1 89 ? -14.252 3.658 14.999 1.00 96.75 89 LEU A O 1
ATOM 710 N N . LYS A 1 90 ? -13.868 5.812 14.495 1.00 96.50 90 LYS A N 1
ATOM 711 C CA . LYS A 1 90 ? -15.142 6.017 13.797 1.00 96.50 90 LYS A CA 1
ATOM 712 C C . LYS A 1 90 ? -15.340 5.019 12.655 1.00 96.50 90 LYS A C 1
ATOM 714 O O . LYS A 1 90 ? -16.411 4.419 12.560 1.00 96.50 90 LYS A O 1
ATOM 719 N N . GLY A 1 91 ? -14.320 4.801 11.820 1.00 96.75 91 GLY A N 1
ATOM 720 C CA . GLY A 1 91 ? -14.381 3.825 10.727 1.00 96.75 91 GLY A CA 1
ATOM 721 C C . GLY A 1 91 ? -14.594 2.389 11.222 1.00 96.75 91 GLY A C 1
ATOM 722 O O . GLY A 1 91 ? -15.444 1.665 10.700 1.00 96.75 91 GLY A O 1
ATOM 723 N N . ILE A 1 92 ? -13.871 1.986 12.272 1.00 96.81 92 ILE A N 1
ATOM 724 C CA . ILE A 1 92 ? -14.011 0.656 12.884 1.00 96.81 92 ILE A CA 1
ATOM 725 C C . ILE A 1 92 ? -15.403 0.482 13.498 1.00 96.81 92 ILE A C 1
ATOM 727 O O . ILE A 1 92 ? -16.062 -0.532 13.259 1.00 96.81 92 ILE A O 1
ATOM 731 N N . PHE A 1 93 ? -15.866 1.463 14.273 1.00 97.19 93 PHE A N 1
ATOM 732 C CA . PHE A 1 93 ? -17.155 1.415 14.961 1.00 97.19 93 PHE A CA 1
ATOM 733 C C . PHE A 1 93 ? -18.311 1.370 13.973 1.00 97.19 93 PHE A C 1
ATOM 735 O O . PHE A 1 93 ? -19.259 0.617 14.188 1.00 97.19 93 PHE A O 1
ATOM 742 N N . GLN A 1 94 ? -18.227 2.113 12.869 1.00 96.25 94 GLN A N 1
ATOM 743 C CA . GLN A 1 94 ? -19.237 2.085 11.817 1.00 96.25 94 GLN A CA 1
ATOM 744 C C . GLN A 1 94 ? -19.366 0.683 11.206 1.00 96.25 94 GLN A C 1
ATOM 746 O O . GLN A 1 94 ? -20.470 0.138 11.148 1.00 96.25 94 GLN A O 1
ATOM 751 N N . GLU A 1 95 ? -18.253 0.060 10.812 1.00 95.50 95 GLU A N 1
ATOM 752 C CA . GLU A 1 95 ? -18.275 -1.278 10.209 1.00 95.50 95 GLU A CA 1
ATOM 753 C C . GLU A 1 95 ? -18.716 -2.353 11.224 1.00 95.50 95 GLU A C 1
ATOM 755 O O . GLU A 1 95 ? -19.501 -3.246 10.892 1.00 95.50 95 GLU A O 1
ATOM 760 N N . LEU A 1 96 ? -18.273 -2.261 12.485 1.00 95.38 96 LEU A N 1
ATOM 761 C CA . LEU A 1 96 ? -18.734 -3.156 13.552 1.00 95.38 96 LEU A CA 1
ATOM 762 C C . LEU A 1 96 ? -20.229 -2.995 13.829 1.00 95.38 96 LEU A C 1
ATOM 764 O O . LEU A 1 96 ? -20.921 -4.001 13.990 1.00 95.38 96 LEU A O 1
ATOM 768 N N . SER A 1 97 ? -20.735 -1.761 13.849 1.00 95.38 97 SER A N 1
ATOM 769 C CA . SER A 1 97 ? -22.148 -1.484 14.117 1.00 95.38 97 SER A CA 1
ATOM 770 C C . SER A 1 97 ? -23.051 -2.120 13.062 1.00 95.38 97 SER A C 1
ATOM 772 O O . SER A 1 97 ? -24.043 -2.768 13.398 1.00 95.38 97 SER A O 1
ATOM 774 N N . VAL A 1 98 ? -22.665 -2.011 11.785 1.00 94.12 98 VAL A N 1
ATOM 775 C CA . VAL A 1 98 ? -23.374 -2.650 10.665 1.00 94.12 98 VAL A CA 1
ATOM 776 C C . VAL A 1 98 ? -23.411 -4.170 10.831 1.00 94.12 98 VAL A C 1
ATOM 778 O O . VAL A 1 98 ? -24.464 -4.780 10.664 1.00 94.12 98 VAL A O 1
ATOM 781 N N . ARG A 1 99 ? -22.289 -4.798 11.206 1.00 92.44 99 ARG A N 1
ATOM 782 C CA . ARG A 1 99 ? -22.211 -6.263 11.353 1.00 92.44 99 ARG A CA 1
ATOM 783 C C . ARG A 1 99 ? -22.902 -6.796 12.606 1.00 92.44 99 ARG A C 1
ATOM 785 O O . ARG A 1 99 ? -23.363 -7.934 12.601 1.00 92.44 99 ARG A O 1
ATOM 792 N N . LEU A 1 100 ? -22.960 -6.001 13.671 1.00 91.88 100 LEU A N 1
ATOM 793 C CA . LEU A 1 100 ? -23.649 -6.353 14.913 1.00 91.88 100 LEU A CA 1
ATOM 794 C C . LEU A 1 100 ? -25.152 -6.045 14.868 1.00 91.88 100 LEU A C 1
ATOM 796 O O . LEU A 1 100 ? -25.888 -6.547 15.715 1.00 91.88 100 LEU A O 1
ATOM 800 N N . GLY A 1 101 ? -25.604 -5.211 13.925 1.00 92.00 101 GLY A N 1
ATOM 801 C CA . GLY A 1 101 ? -26.989 -4.737 13.850 1.00 92.00 101 GLY A CA 1
ATOM 802 C C . GLY A 1 101 ? -27.373 -3.765 14.974 1.00 92.00 101 GLY A C 1
ATOM 803 O O . GLY A 1 101 ? -28.557 -3.563 15.229 1.00 92.00 101 GLY A O 1
ATOM 804 N N . LYS A 1 102 ? -26.389 -3.185 15.671 1.00 92.62 102 LYS A N 1
ATOM 805 C CA . LYS A 1 102 ? -26.570 -2.201 16.749 1.00 92.62 102 LYS A CA 1
ATOM 806 C C . LYS A 1 102 ? -25.357 -1.285 16.837 1.00 92.62 102 LYS A C 1
ATOM 808 O O . LYS A 1 102 ? -24.272 -1.691 16.431 1.00 92.62 102 LYS A O 1
ATOM 813 N N . THR A 1 103 ? -25.525 -0.101 17.418 1.00 93.25 103 THR A N 1
ATOM 814 C CA . THR A 1 103 ? -24.414 0.828 17.654 1.00 93.25 103 THR A CA 1
ATOM 815 C C . THR A 1 103 ? -23.328 0.169 18.504 1.00 93.25 103 THR A C 1
ATOM 817 O O . THR A 1 103 ? -23.616 -0.461 19.526 1.00 93.25 103 THR A O 1
ATOM 820 N N . PHE A 1 104 ? -22.087 0.285 18.042 1.00 93.69 104 PHE A N 1
ATOM 821 C CA . PHE A 1 104 ? -20.885 -0.086 18.769 1.00 93.69 104 PHE A CA 1
ATOM 822 C C . PHE A 1 104 ? -20.225 1.182 19.313 1.00 93.69 104 PHE A C 1
ATOM 824 O O . PHE A 1 104 ? -19.994 2.129 18.563 1.00 93.69 104 PHE A O 1
ATOM 831 N N . GLU A 1 105 ? -19.921 1.175 20.604 1.00 90.75 105 GLU A N 1
ATOM 832 C CA . GLU A 1 105 ? -19.223 2.244 21.316 1.00 90.75 105 GLU A CA 1
ATOM 833 C C . GLU A 1 105 ? -17.955 1.646 21.935 1.00 90.75 105 GLU A C 1
ATOM 835 O O . GLU A 1 105 ? -17.907 0.438 22.176 1.00 90.75 105 GLU A O 1
ATOM 840 N N . GLY A 1 106 ? -16.919 2.470 22.096 1.00 88.06 106 GLY A N 1
ATOM 841 C CA . GLY A 1 106 ? -15.681 2.075 22.767 1.00 88.06 106 GLY A CA 1
ATOM 842 C C . GLY A 1 106 ? -15.731 2.323 24.274 1.00 88.06 106 GLY A C 1
ATOM 843 O O . GLY A 1 106 ? -16.710 2.857 24.794 1.00 88.06 106 GLY A O 1
ATOM 844 N N . GLY A 1 107 ? -14.634 1.979 24.947 1.00 87.50 107 GLY A N 1
ATOM 845 C CA . GLY A 1 107 ? -14.448 2.224 26.376 1.00 87.50 107 GLY A CA 1
ATOM 846 C C . GLY A 1 107 ? -13.791 3.573 26.681 1.00 87.50 107 GLY A C 1
ATOM 847 O O . GLY A 1 107 ? -13.521 4.374 25.786 1.00 87.50 107 GLY A O 1
ATOM 848 N N . ASP A 1 108 ? -13.441 3.786 27.950 1.00 87.44 108 ASP A N 1
ATOM 849 C CA . ASP A 1 108 ? -12.908 5.064 28.453 1.00 87.44 108 ASP A CA 1
ATOM 850 C C . ASP A 1 108 ? -11.430 5.291 28.084 1.00 87.44 108 ASP A C 1
ATOM 852 O O . ASP A 1 108 ? -10.871 6.375 28.264 1.00 87.44 108 ASP A O 1
ATOM 856 N N . SER A 1 109 ? -10.759 4.253 27.579 1.00 92.69 109 SER A N 1
ATOM 857 C CA . SER A 1 109 ? -9.349 4.290 27.188 1.00 92.69 109 SER A CA 1
ATOM 858 C C . SER A 1 109 ? -9.090 3.545 25.879 1.00 92.69 109 SER A C 1
ATOM 860 O O . SER A 1 109 ? -9.877 2.692 25.459 1.00 92.69 109 SER A O 1
ATOM 862 N N . ARG A 1 110 ? -7.927 3.805 25.259 1.00 92.88 110 ARG A N 1
ATOM 863 C CA . ARG A 1 110 ? -7.444 3.062 24.079 1.00 92.88 110 ARG A CA 1
ATOM 864 C C . ARG A 1 110 ? -7.437 1.552 24.327 1.00 92.88 110 ARG A C 1
ATOM 866 O O . ARG A 1 110 ? -7.985 0.792 23.537 1.00 92.88 110 ARG A O 1
ATOM 873 N N . GLN A 1 111 ? -6.876 1.126 25.459 1.00 92.31 111 GLN A N 1
ATOM 874 C CA . GLN A 1 111 ? -6.771 -0.292 25.813 1.00 92.31 111 GLN A CA 1
ATOM 875 C C . GLN A 1 111 ? -8.144 -0.952 25.950 1.00 92.31 111 GLN A C 1
ATOM 877 O O . GLN A 1 111 ? -8.361 -2.046 25.429 1.00 92.31 111 GLN A O 1
ATOM 882 N N . GLU A 1 112 ? -9.078 -0.287 26.629 1.00 94.25 112 GLU A N 1
ATOM 883 C CA . GLU A 1 112 ? -10.434 -0.804 26.801 1.00 94.25 112 GLU A CA 1
ATOM 884 C C . GLU A 1 112 ? -11.177 -0.872 25.465 1.00 94.25 112 GLU A C 1
ATOM 886 O O . GLU A 1 112 ? -11.717 -1.920 25.115 1.00 94.25 112 GLU A O 1
ATOM 891 N N . THR A 1 113 ? -11.092 0.186 24.659 1.00 95.44 113 THR A N 1
ATOM 892 C CA . THR A 1 113 ? -11.694 0.245 23.322 1.00 95.44 113 THR A CA 1
ATOM 893 C C . THR A 1 113 ? -11.206 -0.892 22.419 1.00 95.44 113 THR A C 1
ATOM 895 O O . THR A 1 113 ? -12.013 -1.608 21.821 1.00 95.44 113 THR A O 1
ATOM 898 N N . PHE A 1 114 ? -9.893 -1.127 22.335 1.00 94.81 114 PHE A N 1
ATOM 899 C CA . PHE A 1 114 ? -9.3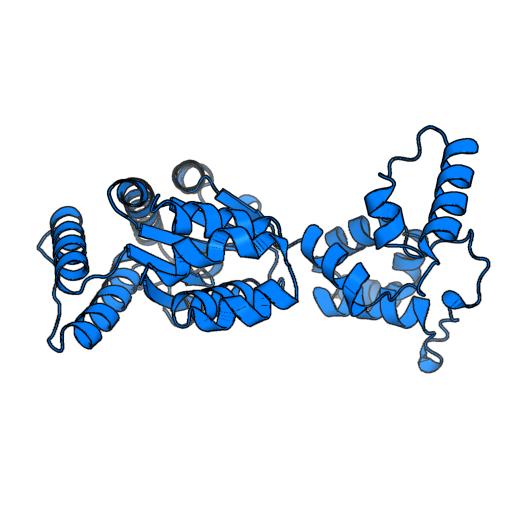45 -2.211 21.510 1.00 94.81 114 PHE A CA 1
ATOM 900 C C . PHE A 1 114 ? -9.662 -3.604 22.071 1.00 94.81 114 PHE A C 1
ATOM 902 O O . PHE A 1 114 ? -9.885 -4.548 21.303 1.00 94.81 114 PHE A O 1
ATOM 909 N N . LEU A 1 115 ? -9.779 -3.744 23.395 1.00 93.81 115 LEU A N 1
ATOM 910 C CA . LEU A 1 115 ? -10.257 -4.975 24.020 1.00 93.81 115 LEU A CA 1
ATOM 911 C C . LEU A 1 115 ? -11.721 -5.267 23.657 1.00 93.81 115 LEU A C 1
ATOM 913 O O . LEU A 1 115 ? -12.071 -6.417 23.372 1.00 93.81 115 LEU A O 1
ATOM 917 N N . GLU A 1 116 ? -12.580 -4.251 23.641 1.00 94.81 116 GLU A N 1
ATOM 918 C CA . GLU A 1 116 ? -13.977 -4.383 23.229 1.00 94.81 116 GLU A CA 1
ATOM 919 C C . GLU A 1 116 ? -14.116 -4.709 21.745 1.00 94.81 116 GLU A C 1
ATOM 921 O O . GLU A 1 116 ? -14.873 -5.621 21.399 1.00 94.81 116 GLU A O 1
ATOM 926 N N . ILE A 1 117 ? -13.321 -4.065 20.883 1.00 95.62 117 ILE A N 1
ATOM 927 C CA . ILE A 1 117 ? -13.213 -4.419 19.461 1.00 95.62 117 ILE A CA 1
ATOM 928 C C . ILE A 1 117 ? -12.852 -5.906 19.332 1.00 95.62 117 ILE A C 1
ATOM 930 O O . ILE A 1 117 ? -13.554 -6.660 18.657 1.00 95.62 117 ILE A O 1
ATOM 934 N N . LYS A 1 118 ? -11.820 -6.380 20.043 1.00 94.12 118 LYS A N 1
ATOM 935 C CA . LYS A 1 118 ? -11.398 -7.792 20.019 1.00 94.12 118 LYS A CA 1
ATOM 936 C C . LYS A 1 118 ? -12.517 -8.741 20.460 1.00 94.12 118 LYS A C 1
ATOM 938 O O . LYS A 1 118 ? -12.749 -9.771 19.824 1.00 94.12 118 LYS A O 1
ATOM 943 N N . ARG A 1 119 ? -13.251 -8.395 21.522 1.00 93.69 119 ARG A N 1
ATOM 944 C CA . ARG A 1 119 ? -14.417 -9.168 21.988 1.00 93.69 119 ARG A CA 1
ATOM 945 C C . ARG A 1 119 ? -15.536 -9.191 20.947 1.00 93.69 119 ARG A C 1
ATOM 947 O O . ARG A 1 119 ? -16.137 -10.245 20.740 1.00 93.69 119 ARG A O 1
ATOM 954 N N . ALA A 1 120 ? -15.814 -8.064 20.296 1.00 94.62 120 ALA A N 1
ATOM 955 C CA . ALA A 1 120 ? -16.832 -7.967 19.258 1.00 94.62 120 ALA A CA 1
ATOM 956 C C . ALA A 1 120 ? -16.494 -8.848 18.054 1.00 94.62 120 ALA A C 1
ATOM 958 O O . ALA A 1 120 ? -17.339 -9.643 17.649 1.00 94.62 120 ALA A O 1
ATOM 959 N N . LEU A 1 121 ? -15.255 -8.787 17.554 1.00 94.06 121 LEU A N 1
ATOM 960 C CA . LEU A 1 121 ? -14.773 -9.606 16.433 1.00 94.06 121 LEU A CA 1
ATOM 961 C C . LEU A 1 121 ? -14.929 -11.105 16.704 1.00 94.06 121 LEU A C 1
ATOM 963 O O . LEU A 1 121 ? -15.438 -11.834 15.851 1.00 94.06 121 LEU A O 1
ATOM 967 N N . ASN A 1 122 ? -14.571 -11.549 17.913 1.00 92.50 122 ASN A N 1
ATOM 968 C CA . ASN A 1 122 ? -14.730 -12.944 18.326 1.00 92.50 122 ASN A CA 1
ATOM 969 C C . ASN A 1 122 ? -16.203 -13.383 18.329 1.00 92.50 122 ASN A C 1
ATOM 971 O O . ASN A 1 122 ? -16.508 -14.490 17.894 1.00 92.50 122 ASN A O 1
ATOM 975 N N . ARG A 1 123 ? -17.127 -12.520 18.778 1.00 92.25 123 ARG A N 1
ATOM 976 C CA . ARG A 1 123 ? -18.573 -12.820 18.791 1.00 92.25 123 ARG A CA 1
ATOM 977 C C . ARG A 1 123 ? -19.151 -13.002 17.388 1.00 92.25 123 ARG A C 1
ATOM 979 O O . ARG A 1 123 ? -20.022 -13.843 17.204 1.00 92.25 123 ARG A O 1
ATOM 986 N N . ILE A 1 124 ? -18.670 -12.229 16.415 1.00 93.12 124 ILE A N 1
ATOM 987 C CA . ILE A 1 124 ? -19.133 -12.277 15.015 1.00 93.12 124 ILE A CA 1
ATOM 988 C C . ILE A 1 124 ? -18.305 -13.220 14.128 1.00 93.12 124 ILE A C 1
ATOM 990 O O . ILE A 1 124 ? -18.543 -13.293 12.923 1.00 93.12 124 ILE A O 1
ATOM 994 N N . GLY A 1 125 ? -17.340 -13.949 14.700 1.00 92.31 125 GLY A N 1
ATOM 995 C CA . GLY A 1 125 ? -16.513 -14.913 13.969 1.00 92.31 125 GLY A CA 1
ATOM 996 C C . GLY A 1 125 ? -15.598 -14.276 12.918 1.00 92.31 125 GLY A C 1
ATOM 997 O O . GLY A 1 125 ? -15.306 -14.896 11.896 1.00 92.31 125 GLY A O 1
ATOM 998 N N . ILE A 1 126 ? -15.166 -13.031 13.136 1.00 93.62 126 ILE A N 1
ATOM 999 C CA . ILE A 1 126 ? -14.196 -12.351 12.274 1.00 93.62 126 ILE A CA 1
ATOM 1000 C C . ILE A 1 126 ? -12.782 -12.653 12.767 1.00 93.62 126 ILE A C 1
ATOM 1002 O O . ILE A 1 126 ? -12.463 -12.502 13.941 1.00 93.62 126 ILE A O 1
ATOM 1006 N N . SER A 1 127 ? -11.918 -13.053 11.838 1.00 92.81 127 SER A N 1
ATOM 1007 C CA . SER A 1 127 ? -10.542 -13.479 12.084 1.00 92.81 127 SER A CA 1
ATOM 1008 C C . SER A 1 127 ? -9.569 -12.332 12.357 1.00 92.81 127 SER A C 1
ATOM 1010 O O . SER A 1 127 ? -8.455 -12.605 12.788 1.00 92.81 127 SER A O 1
ATOM 1012 N N . GLY A 1 128 ? -9.949 -11.081 12.079 1.00 94.44 128 GLY A N 1
ATOM 1013 C CA . GLY A 1 128 ? -9.127 -9.901 12.344 1.00 94.44 128 GLY A CA 1
ATOM 1014 C C . GLY A 1 128 ? -9.607 -8.626 11.651 1.00 94.44 128 GLY A C 1
ATOM 1015 O O . GLY A 1 128 ? -10.592 -8.646 10.910 1.00 94.44 128 GLY A O 1
ATOM 1016 N N . VAL A 1 129 ? -8.892 -7.525 11.880 1.00 97.00 129 VAL A N 1
ATOM 1017 C CA . VAL A 1 129 ? -9.173 -6.195 11.312 1.00 97.00 129 VAL A CA 1
ATOM 1018 C C . VAL A 1 129 ? -8.082 -5.810 10.329 1.00 97.00 129 VAL A C 1
ATOM 1020 O O . VAL A 1 129 ? -6.901 -5.928 10.642 1.00 97.00 129 VAL A O 1
ATOM 1023 N N . VAL A 1 130 ? -8.468 -5.313 9.159 1.00 97.62 130 VAL A N 1
ATOM 1024 C CA . VAL A 1 130 ? -7.548 -4.748 8.171 1.00 97.62 130 VAL A CA 1
ATOM 1025 C C . VAL A 1 130 ? -7.931 -3.293 7.936 1.00 97.62 130 VAL A C 1
ATOM 1027 O O . VAL A 1 130 ? -8.988 -3.009 7.378 1.00 97.62 130 VAL A O 1
ATOM 1030 N N . LEU A 1 131 ? -7.064 -2.384 8.373 1.00 98.12 131 LEU A N 1
ATOM 1031 C CA . LEU A 1 131 ? -7.173 -0.947 8.156 1.00 98.12 131 LEU A CA 1
ATOM 1032 C C . LEU A 1 131 ? -6.388 -0.584 6.894 1.00 98.12 131 LEU A C 1
ATOM 1034 O O . LEU A 1 131 ? -5.170 -0.765 6.844 1.00 98.12 131 LEU A O 1
ATOM 1038 N N . LEU A 1 132 ? -7.089 -0.095 5.877 1.00 97.69 132 LEU A N 1
ATOM 1039 C CA . LEU A 1 132 ? -6.519 0.370 4.616 1.00 97.69 132 LEU A CA 1
ATOM 1040 C C . LEU A 1 132 ? -6.550 1.895 4.619 1.00 97.69 132 LEU A C 1
ATOM 1042 O O . LEU A 1 132 ? -7.617 2.489 4.491 1.00 97.69 132 LEU A O 1
ATOM 1046 N N . VAL A 1 133 ? -5.389 2.515 4.810 1.00 97.00 133 VAL A N 1
ATOM 1047 C CA . VAL A 1 133 ? -5.271 3.955 5.058 1.00 97.00 133 VAL A CA 1
ATOM 1048 C C . VAL A 1 133 ? -4.589 4.616 3.870 1.00 97.00 133 VAL A C 1
ATOM 1050 O O . VAL A 1 133 ? -3.418 4.353 3.592 1.00 97.00 133 VAL A O 1
ATOM 1053 N N . ASP A 1 134 ? -5.313 5.483 3.177 1.00 94.38 134 ASP A N 1
ATOM 1054 C CA . ASP A 1 134 ? -4.813 6.211 2.014 1.00 94.38 134 ASP A CA 1
ATOM 1055 C C . ASP A 1 134 ? -4.466 7.663 2.373 1.00 94.38 134 ASP A C 1
ATOM 1057 O O . ASP A 1 134 ? -5.112 8.273 3.226 1.00 94.38 134 ASP A O 1
ATOM 1061 N N . GLU A 1 135 ? -3.441 8.206 1.719 1.00 90.19 135 GLU A N 1
ATOM 1062 C CA . GLU A 1 135 ? -2.919 9.574 1.881 1.00 90.19 135 GLU A CA 1
ATOM 1063 C C . GLU A 1 135 ? -2.456 9.962 3.303 1.00 90.19 135 GLU A C 1
ATOM 1065 O O . GLU A 1 135 ? -2.510 11.127 3.701 1.00 90.19 135 GLU A O 1
ATOM 1070 N N . LEU A 1 136 ? -1.914 9.008 4.074 1.00 92.38 136 LEU A N 1
ATOM 1071 C CA . LEU A 1 136 ? -1.392 9.277 5.424 1.00 92.38 136 LEU A CA 1
ATOM 1072 C C . LEU A 1 136 ? -0.303 10.356 5.448 1.00 92.38 136 LEU A C 1
ATOM 1074 O O . LEU A 1 136 ? -0.270 11.177 6.362 1.00 92.38 136 LEU A O 1
ATOM 1078 N N . SER A 1 137 ? 0.581 10.376 4.450 1.00 86.81 137 SER A N 1
ATOM 1079 C CA . SER A 1 137 ? 1.641 11.385 4.365 1.00 86.81 137 SER A CA 1
ATOM 1080 C C . SER A 1 137 ? 1.095 12.804 4.202 1.00 86.81 137 SER A C 1
ATOM 1082 O O . SER A 1 137 ? 1.539 13.703 4.909 1.00 86.81 137 SER A O 1
ATOM 1084 N N . GLU A 1 138 ? 0.121 13.006 3.311 1.00 85.81 138 GLU A N 1
ATOM 1085 C CA . GLU A 1 138 ? -0.478 14.328 3.079 1.00 85.81 138 GLU A CA 1
ATOM 1086 C C . GLU A 1 138 ? -1.288 14.788 4.291 1.00 85.81 138 GLU A C 1
ATOM 1088 O O . GLU A 1 138 ? -1.189 15.940 4.709 1.00 85.81 138 GLU A O 1
ATOM 1093 N N . PHE A 1 139 ? -2.013 13.869 4.932 1.00 91.19 139 PHE A N 1
ATOM 1094 C CA . PHE A 1 139 ? -2.749 14.180 6.152 1.00 91.19 139 PHE A CA 1
ATOM 1095 C C . PHE A 1 139 ? -1.832 14.658 7.280 1.00 91.19 139 PHE A C 1
ATOM 1097 O O . PHE A 1 139 ? -2.100 15.686 7.902 1.00 91.19 139 PHE A O 1
ATOM 1104 N N . LEU A 1 140 ? -0.722 13.954 7.516 1.00 88.19 140 LEU A N 1
ATOM 1105 C CA . LEU A 1 140 ? 0.262 14.340 8.526 1.00 88.19 140 LEU A CA 1
ATOM 1106 C C . LEU A 1 140 ? 0.919 15.693 8.207 1.00 88.19 140 LEU A C 1
ATOM 1108 O O . LEU A 1 140 ? 1.139 16.482 9.122 1.00 88.19 140 LEU A O 1
ATOM 1112 N N . ARG A 1 141 ? 1.181 15.996 6.928 1.00 83.81 141 ARG A N 1
ATOM 1113 C CA . ARG A 1 141 ? 1.699 17.310 6.496 1.00 83.81 141 ARG A CA 1
ATOM 1114 C C . ARG A 1 141 ? 0.680 18.435 6.652 1.00 83.81 141 ARG A C 1
ATOM 1116 O O . ARG A 1 141 ? 1.063 19.568 6.910 1.00 83.81 141 ARG A O 1
ATOM 1123 N N . SER A 1 142 ? -0.612 18.132 6.541 1.00 87.81 142 SER A N 1
ATOM 1124 C CA . SER A 1 142 ? -1.683 19.122 6.712 1.00 87.81 142 SER A CA 1
ATOM 1125 C C . SER A 1 142 ? -1.857 19.612 8.159 1.00 87.81 142 SER A C 1
ATOM 1127 O O . SER A 1 142 ? -2.658 20.515 8.413 1.00 87.81 142 SER A O 1
ATOM 1129 N N . LYS A 1 143 ? -1.131 19.024 9.122 1.00 86.94 143 LYS A N 1
ATOM 1130 C CA . LYS A 1 143 ? -1.202 19.398 10.535 1.00 86.94 143 LYS A CA 1
ATOM 1131 C C . LYS A 1 143 ? -0.598 20.769 10.775 1.00 86.94 143 LYS A C 1
ATOM 1133 O O . LYS A 1 143 ? 0.592 20.991 10.601 1.00 86.94 143 LYS A O 1
ATOM 1138 N N . THR A 1 144 ? -1.450 21.683 11.227 1.00 79.38 144 THR A N 1
ATOM 1139 C CA . THR A 1 144 ? -1.100 23.086 11.465 1.00 79.38 144 THR A CA 1
ATOM 1140 C C . THR A 1 144 ? -0.347 23.310 12.773 1.00 79.38 144 THR A C 1
ATOM 1142 O O . THR A 1 144 ? 0.272 24.355 12.934 1.00 79.38 144 THR A O 1
ATOM 1145 N N . ASP A 1 145 ? -0.421 22.367 13.718 1.00 83.12 145 ASP A N 1
ATOM 1146 C CA . ASP A 1 145 ? 0.205 22.477 15.035 1.00 83.12 145 ASP A CA 1
ATOM 1147 C C . ASP A 1 145 ? 0.969 21.199 15.422 1.00 83.12 145 ASP A C 1
ATOM 1149 O O . ASP A 1 145 ? 0.545 20.072 15.136 1.00 83.12 145 ASP A O 1
ATOM 1153 N N . ALA A 1 146 ? 2.103 21.386 16.103 1.00 83.31 146 ALA A N 1
ATOM 1154 C CA . ALA A 1 146 ? 3.008 20.312 16.495 1.00 83.31 146 ALA A CA 1
ATOM 1155 C C . ALA A 1 146 ? 2.401 19.361 17.540 1.00 83.31 146 ALA A C 1
ATOM 1157 O O . ALA A 1 146 ? 2.750 18.181 17.562 1.00 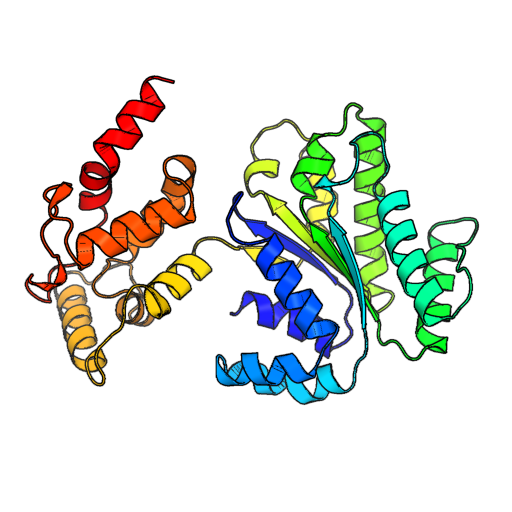83.31 146 ALA A O 1
ATOM 1158 N N . HIS A 1 147 ? 1.507 19.836 18.411 1.00 86.62 147 HIS A N 1
ATOM 1159 C CA . HIS A 1 147 ? 0.812 18.987 19.373 1.00 86.62 147 HIS A CA 1
ATOM 1160 C C . HIS A 1 147 ? -0.106 17.996 18.657 1.00 86.62 147 HIS A C 1
ATOM 1162 O O . HIS A 1 147 ? 0.010 16.794 18.892 1.00 86.62 147 HIS A O 1
ATOM 1168 N N . ALA A 1 148 ? -0.936 18.479 17.726 1.00 88.56 148 ALA A N 1
ATOM 1169 C CA . ALA A 1 148 ? -1.838 17.627 16.952 1.00 88.56 148 ALA A CA 1
ATOM 1170 C C . ALA A 1 148 ? -1.071 16.571 16.143 1.00 88.56 148 ALA A C 1
ATOM 1172 O O . ALA A 1 148 ? -1.401 15.387 16.185 1.00 88.56 148 ALA A O 1
ATOM 1173 N N . TYR A 1 149 ? 0.013 16.989 15.484 1.00 87.38 149 TYR A N 1
ATOM 1174 C CA . TYR A 1 149 ? 0.920 16.077 14.794 1.00 87.38 149 TYR A CA 1
ATOM 1175 C C . TYR A 1 149 ? 1.493 15.008 15.741 1.00 87.38 149 TYR A C 1
ATOM 1177 O O . TYR A 1 149 ? 1.469 13.818 15.438 1.00 87.38 149 TYR A O 1
ATOM 1185 N N . ASN A 1 150 ? 1.997 15.406 16.912 1.00 88.00 150 ASN A N 1
ATOM 1186 C CA . ASN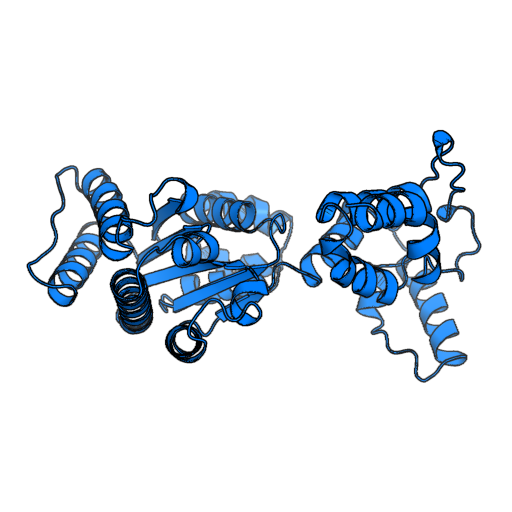 A 1 150 ? 2.603 14.472 17.860 1.00 88.00 150 ASN A CA 1
ATOM 1187 C C . ASN A 1 150 ? 1.598 13.460 18.429 1.00 88.00 150 ASN A C 1
ATOM 1189 O O . ASN A 1 150 ? 1.977 12.304 18.629 1.00 88.00 150 ASN A O 1
ATOM 1193 N N . GLU A 1 151 ? 0.349 13.856 18.679 1.00 91.44 151 GLU A N 1
ATOM 1194 C CA . GLU A 1 151 ? -0.700 12.929 19.120 1.00 91.44 151 GLU A CA 1
ATOM 1195 C C . GLU A 1 151 ? -1.048 11.898 18.040 1.00 91.44 151 GLU A C 1
ATOM 1197 O O . GLU A 1 151 ? -1.116 10.704 18.335 1.00 91.44 151 GLU A O 1
ATOM 1202 N N . ASP A 1 152 ? -1.126 12.309 16.773 1.00 92.75 152 ASP A N 1
ATOM 1203 C CA . ASP A 1 152 ? -1.334 11.385 15.653 1.00 92.75 152 ASP A CA 1
ATOM 1204 C C . ASP A 1 152 ? -0.187 10.381 15.505 1.00 92.75 152 ASP A C 1
ATOM 1206 O O . ASP A 1 152 ? -0.408 9.183 15.309 1.00 92.75 152 ASP A O 1
ATOM 1210 N N . ILE A 1 153 ? 1.057 10.839 15.666 1.00 89.69 153 ILE A N 1
ATOM 1211 C CA . ILE A 1 153 ? 2.218 9.948 15.669 1.00 89.69 153 ILE A CA 1
ATOM 1212 C C . ILE A 1 153 ? 2.152 8.976 16.854 1.00 89.69 153 ILE A C 1
ATOM 1214 O O . ILE A 1 153 ? 2.412 7.783 16.675 1.00 89.69 153 ILE A O 1
ATOM 1218 N N . ARG A 1 154 ? 1.791 9.438 18.058 1.00 91.31 154 ARG A N 1
ATOM 1219 C CA . ARG A 1 154 ? 1.617 8.561 19.231 1.00 91.31 154 ARG A CA 1
ATOM 1220 C C . ARG A 1 154 ? 0.533 7.517 18.995 1.00 91.31 154 ARG A C 1
ATOM 1222 O O . ARG A 1 154 ? 0.724 6.361 19.367 1.00 91.31 154 ARG A O 1
ATOM 1229 N N . PHE A 1 155 ? -0.569 7.889 18.353 1.00 94.75 155 PHE A N 1
ATOM 1230 C CA . PHE A 1 155 ? -1.625 6.950 17.999 1.00 94.75 155 PHE A CA 1
ATOM 1231 C C . PHE A 1 155 ? -1.147 5.906 16.977 1.00 94.75 155 PHE A C 1
ATOM 1233 O O . PHE A 1 155 ? -1.353 4.711 17.177 1.00 94.75 155 PHE A O 1
ATOM 1240 N N . LEU A 1 156 ? -0.414 6.311 15.934 1.00 93.69 156 LEU A N 1
ATOM 1241 C CA . LEU A 1 156 ? 0.189 5.368 14.982 1.00 93.69 156 LEU A CA 1
ATOM 1242 C C . LEU A 1 156 ? 1.189 4.411 15.649 1.00 93.69 156 LEU A C 1
ATOM 1244 O O . LEU A 1 156 ? 1.253 3.238 15.267 1.00 93.69 156 LEU A O 1
ATOM 1248 N N . GLN A 1 157 ? 1.958 4.887 16.638 1.00 91.81 157 GLN A N 1
ATOM 1249 C CA . GLN A 1 157 ? 2.841 4.039 17.451 1.00 91.81 157 GLN A CA 1
ATOM 1250 C C . GLN A 1 157 ? 2.037 3.023 18.260 1.00 91.81 157 GLN A C 1
ATOM 1252 O O . GLN A 1 157 ? 2.360 1.839 18.208 1.00 91.81 157 GLN A O 1
ATOM 1257 N N . TYR A 1 158 ? 0.976 3.474 18.935 1.00 93.88 158 TYR A N 1
ATOM 1258 C CA . TYR A 1 158 ? 0.069 2.606 19.679 1.00 93.88 158 TYR A CA 1
ATOM 1259 C C . TYR A 1 158 ? -0.523 1.513 18.779 1.00 93.88 158 TYR A C 1
ATOM 1261 O O . TYR A 1 158 ? -0.418 0.335 19.104 1.00 93.88 158 TYR A O 1
ATOM 1269 N N . LEU A 1 159 ? -1.037 1.866 17.595 1.00 94.31 159 LEU A N 1
ATOM 1270 C CA . LEU A 1 159 ? -1.535 0.887 16.621 1.00 94.31 159 LEU A CA 1
ATOM 1271 C C . LEU A 1 159 ? -0.466 -0.128 16.201 1.00 94.31 159 LEU A C 1
ATOM 1273 O O . LEU A 1 159 ? -0.760 -1.313 16.069 1.00 94.31 159 LEU A O 1
ATOM 1277 N N . GLY A 1 160 ? 0.773 0.323 15.990 1.00 91.94 160 GLY A N 1
ATOM 1278 C CA . GLY A 1 160 ? 1.887 -0.558 15.636 1.00 91.94 160 GLY A CA 1
ATOM 1279 C C . GLY A 1 160 ? 2.264 -1.540 16.751 1.00 91.94 160 GLY A C 1
ATOM 1280 O O . GLY A 1 160 ? 2.651 -2.667 16.455 1.00 91.94 160 GLY A O 1
ATOM 1281 N N . GLU A 1 161 ? 2.131 -1.137 18.017 1.00 91.75 161 GLU A N 1
ATOM 1282 C CA . GLU A 1 161 ? 2.355 -1.992 19.195 1.00 91.75 161 GLU A CA 1
ATOM 1283 C C . GLU A 1 161 ? 1.185 -2.937 19.472 1.00 91.75 161 GLU A C 1
ATOM 1285 O O . GLU A 1 161 ? 1.393 -4.066 19.912 1.00 91.75 161 GLU A O 1
ATOM 1290 N N . GLU A 1 162 ? -0.037 -2.498 19.185 1.00 92.44 162 GLU A N 1
ATOM 1291 C CA . GLU A 1 162 ? -1.243 -3.304 19.345 1.00 92.44 162 GLU A CA 1
ATOM 1292 C C . GLU A 1 162 ? -1.383 -4.339 18.212 1.00 92.44 162 GLU A C 1
ATOM 1294 O O . GLU A 1 162 ? -1.928 -5.422 18.419 1.00 92.44 162 GLU A O 1
ATOM 1299 N N . ALA A 1 163 ? -0.839 -4.056 17.021 1.00 92.69 163 ALA A N 1
ATOM 1300 C CA . ALA A 1 163 ? -0.955 -4.918 15.845 1.00 92.69 163 ALA A CA 1
ATOM 1301 C C . ALA A 1 163 ? -0.520 -6.382 16.064 1.00 92.69 163 ALA A C 1
ATOM 1303 O O . ALA A 1 163 ? -1.191 -7.262 15.542 1.00 92.69 163 ALA A O 1
ATOM 1304 N N . PRO A 1 164 ? 0.542 -6.709 16.823 1.00 88.88 164 PRO A N 1
ATOM 1305 C CA . PRO A 1 164 ? 0.889 -8.098 17.130 1.00 88.88 164 PRO A CA 1
ATOM 1306 C C . PRO A 1 164 ? 0.051 -8.725 18.261 1.00 88.88 164 PRO A C 1
ATOM 1308 O O . PRO A 1 164 ? 0.078 -9.945 18.421 1.00 88.88 164 PRO A O 1
ATOM 1311 N N . SER A 1 165 ? -0.668 -7.928 19.064 1.00 88.94 165 SER A N 1
ATOM 1312 C CA . SER A 1 165 ? -1.439 -8.397 20.234 1.00 88.94 165 SER A CA 1
ATOM 1313 C C . SER A 1 165 ? -2.726 -9.147 19.832 1.00 88.94 165 SER A C 1
ATOM 1315 O O . SER A 1 165 ? -3.272 -9.977 20.580 1.00 88.94 165 SER A O 1
ATOM 1317 N N . PHE A 1 166 ? -3.238 -8.857 18.635 1.00 89.56 166 PHE A N 1
ATOM 1318 C CA . PHE A 1 166 ? -4.348 -9.550 17.991 1.00 89.56 166 PHE A CA 1
ATOM 1319 C C . PHE A 1 166 ? -4.255 -9.397 16.467 1.00 89.56 166 PHE A C 1
ATOM 1321 O O . PHE A 1 166 ? -3.477 -8.580 16.004 1.00 89.56 166 PHE A O 1
ATOM 1328 N N . PRO A 1 167 ? -5.015 -10.153 15.658 1.00 93.06 167 PRO A N 1
ATOM 1329 C CA . PRO A 1 167 ? -4.950 -10.053 14.196 1.00 93.06 167 PRO A CA 1
ATOM 1330 C C . PRO A 1 167 ? -5.416 -8.683 13.638 1.00 93.06 167 PRO A C 1
ATOM 1332 O O . PRO A 1 167 ? -6.538 -8.545 13.149 1.00 93.06 167 PRO A O 1
ATOM 1335 N N . LEU A 1 168 ? -4.558 -7.665 13.724 1.00 95.75 168 LEU A N 1
ATOM 1336 C CA . LEU A 1 168 ? -4.763 -6.294 13.259 1.00 95.75 168 LEU A CA 1
ATOM 1337 C C . LEU A 1 168 ? -3.688 -5.936 12.231 1.00 95.75 168 LEU A C 1
ATOM 1339 O O . LEU A 1 168 ? -2.495 -5.951 12.524 1.00 95.75 168 LEU A O 1
ATOM 1343 N N . TRP A 1 169 ? -4.105 -5.590 11.018 1.00 96.69 169 TRP A N 1
ATOM 1344 C CA . TRP A 1 169 ? -3.217 -5.109 9.965 1.00 96.69 169 TRP A CA 1
ATOM 1345 C C . TRP A 1 169 ? -3.491 -3.640 9.691 1.00 96.69 169 TRP A C 1
ATOM 1347 O O . TRP A 1 169 ? -4.625 -3.280 9.388 1.00 96.69 169 TRP A O 1
ATOM 1357 N N . ILE A 1 170 ? -2.455 -2.807 9.765 1.00 96.38 170 ILE A N 1
ATOM 1358 C CA . ILE A 1 170 ? -2.527 -1.397 9.371 1.00 96.38 170 ILE A CA 1
ATOM 1359 C C . ILE A 1 170 ? -1.693 -1.233 8.112 1.00 96.38 170 ILE A C 1
ATOM 1361 O O . ILE A 1 170 ? -0.473 -1.366 8.164 1.00 96.38 170 ILE A O 1
ATOM 1365 N N . ILE A 1 171 ? -2.343 -0.990 6.979 1.00 95.62 171 ILE A N 1
ATOM 1366 C CA . ILE A 1 171 ? -1.695 -0.836 5.678 1.00 95.62 171 ILE A CA 1
ATOM 1367 C C . ILE A 1 171 ? -1.894 0.607 5.243 1.00 95.62 171 ILE A C 1
ATOM 1369 O O . ILE A 1 171 ? -2.960 0.964 4.745 1.00 95.62 171 ILE A O 1
ATOM 1373 N N . SER A 1 172 ? -0.861 1.424 5.437 1.00 94.06 172 SER A N 1
ATOM 1374 C CA . SER A 1 172 ? -0.932 2.861 5.174 1.00 94.06 172 SER A CA 1
ATOM 1375 C C . SER A 1 172 ? -0.082 3.262 3.979 1.00 94.06 172 SER A C 1
ATOM 1377 O O . SER A 1 172 ? 1.091 2.887 3.889 1.00 94.06 172 SER A O 1
ATOM 1379 N N . SER A 1 173 ? -0.645 4.057 3.072 1.00 91.00 173 SER A N 1
ATOM 1380 C CA . SER A 1 173 ? 0.100 4.645 1.964 1.00 91.00 173 SER A CA 1
ATOM 1381 C C . SER A 1 173 ? 0.932 5.836 2.434 1.00 91.00 173 SER A C 1
ATOM 1383 O O . SER A 1 173 ? 0.412 6.742 3.086 1.00 91.00 173 SER A O 1
ATOM 1385 N N . LEU A 1 174 ? 2.203 5.866 2.053 1.00 86.56 174 LEU A N 1
ATOM 1386 C CA . LEU A 1 174 ? 3.116 6.971 2.317 1.00 86.56 174 LEU A CA 1
ATOM 1387 C C . LEU A 1 174 ? 3.813 7.390 1.026 1.00 86.56 174 LEU A C 1
ATOM 1389 O O . LEU A 1 174 ? 4.193 6.552 0.206 1.00 86.56 174 LEU A O 1
ATOM 1393 N N . GLN A 1 175 ? 4.023 8.689 0.855 1.00 78.69 175 GLN A N 1
ATOM 1394 C CA . GLN A 1 175 ? 4.891 9.200 -0.200 1.00 78.69 175 GLN A CA 1
ATOM 1395 C C . GLN A 1 175 ? 6.375 9.042 0.168 1.00 78.69 175 GLN A C 1
ATOM 1397 O O . GLN A 1 175 ? 6.745 9.111 1.340 1.00 78.69 175 GLN A O 1
ATOM 1402 N N . GLU A 1 176 ? 7.234 8.825 -0.834 1.00 65.62 176 GLU A N 1
ATOM 1403 C CA . GLU A 1 176 ? 8.682 8.629 -0.628 1.00 65.62 176 GLU A CA 1
ATOM 1404 C C . GLU A 1 176 ? 9.381 9.873 -0.051 1.00 65.62 176 GLU A C 1
ATOM 1406 O O . GLU A 1 176 ? 10.293 9.735 0.759 1.00 65.62 176 GLU A O 1
ATOM 1411 N N . TRP A 1 177 ? 8.888 11.070 -0.381 1.00 57.16 177 TRP A N 1
ATOM 1412 C CA . TRP A 1 177 ? 9.518 12.359 -0.067 1.00 57.16 177 TRP A CA 1
ATOM 1413 C C . TRP A 1 177 ? 9.315 12.862 1.365 1.00 57.16 177 TRP A C 1
ATOM 1415 O O . TRP A 1 177 ? 9.969 13.819 1.770 1.00 57.16 177 TRP A O 1
ATOM 1425 N N . ILE A 1 178 ? 8.445 12.232 2.160 1.00 54.31 178 ILE A N 1
ATOM 1426 C CA . ILE A 1 178 ? 8.158 12.709 3.522 1.00 54.31 178 ILE A CA 1
ATOM 1427 C C . ILE A 1 178 ? 9.371 12.585 4.466 1.00 54.31 178 ILE A C 1
ATOM 1429 O O . ILE A 1 178 ? 9.401 13.204 5.523 1.00 54.31 178 ILE A O 1
ATOM 1433 N N . GLU A 1 179 ? 10.376 11.789 4.078 1.00 52.00 179 GLU A N 1
ATOM 1434 C CA . GLU A 1 179 ? 11.644 11.641 4.800 1.00 52.00 179 GLU A CA 1
ATOM 1435 C C . GLU A 1 179 ? 12.693 12.700 4.394 1.00 52.00 179 GLU A C 1
ATOM 1437 O O . GLU A 1 179 ? 13.704 12.817 5.071 1.00 52.00 179 GLU A O 1
ATOM 1442 N N . GLU A 1 180 ? 12.510 13.465 3.313 1.00 47.53 180 GLU A N 1
ATOM 1443 C CA . GLU A 1 180 ? 13.584 14.306 2.746 1.00 47.53 180 GLU A CA 1
ATOM 1444 C C . GLU A 1 180 ? 13.342 15.816 2.882 1.00 47.53 180 GLU A C 1
ATOM 1446 O O . GLU A 1 180 ? 14.298 16.588 2.867 1.00 47.53 180 GLU A O 1
ATOM 1451 N N . THR A 1 181 ? 12.095 16.265 3.064 1.00 45.88 181 THR A N 1
ATOM 1452 C CA . THR A 1 181 ? 11.754 17.701 3.022 1.00 45.88 181 THR A CA 1
ATOM 1453 C C . THR A 1 181 ? 12.086 18.484 4.295 1.00 45.88 181 THR A C 1
ATOM 1455 O O . THR A 1 181 ? 11.987 19.707 4.288 1.00 45.88 181 THR A O 1
ATOM 1458 N N . GLY A 1 182 ? 12.463 17.826 5.399 1.00 49.06 182 GLY A N 1
ATOM 1459 C CA . GLY A 1 182 ? 12.783 18.498 6.670 1.00 49.06 182 GLY A CA 1
ATOM 1460 C C . GLY A 1 182 ? 11.597 19.201 7.357 1.00 49.06 182 GLY A C 1
ATOM 1461 O O . GLY A 1 182 ? 11.778 19.800 8.412 1.00 49.06 182 GLY A O 1
ATOM 1462 N N . GLU A 1 183 ? 10.383 19.110 6.800 1.00 48.41 183 GLU A N 1
ATOM 1463 C CA . GLU A 1 183 ? 9.142 19.679 7.362 1.00 48.41 183 GLU A CA 1
ATOM 1464 C C . GLU A 1 183 ? 8.620 18.885 8.570 1.00 48.41 183 GLU A C 1
ATOM 1466 O O . GLU A 1 183 ? 7.750 19.341 9.309 1.00 48.41 183 GLU A O 1
ATOM 1471 N N . ILE A 1 184 ? 9.160 17.685 8.783 1.00 57.81 184 ILE A N 1
ATOM 1472 C CA . ILE A 1 184 ? 8.781 16.770 9.851 1.00 57.81 184 ILE A CA 1
ATOM 1473 C C . ILE A 1 184 ? 9.983 16.530 10.755 1.00 57.81 184 ILE A C 1
ATOM 1475 O O . ILE A 1 184 ? 11.094 16.303 10.281 1.00 57.81 184 ILE A O 1
ATOM 1479 N N . ALA A 1 185 ? 9.751 16.499 12.070 1.00 58.94 185 ALA A N 1
ATOM 1480 C CA . ALA A 1 185 ? 10.743 16.014 13.021 1.00 58.94 185 ALA A CA 1
ATOM 1481 C C . ALA A 1 185 ? 11.070 14.539 12.716 1.00 58.94 185 ALA A C 1
ATOM 1483 O O . ALA A 1 185 ? 10.356 13.625 13.144 1.00 58.94 185 ALA A O 1
ATOM 1484 N N . GLN A 1 186 ? 12.149 14.328 11.957 1.00 61.88 186 GLN A N 1
ATOM 1485 C CA . GLN A 1 186 ? 12.661 13.039 11.484 1.00 61.88 186 GLN A CA 1
ATOM 1486 C C . GLN A 1 186 ? 12.663 11.976 12.593 1.00 61.88 186 GLN A C 1
ATOM 1488 O O . GLN A 1 186 ? 12.255 10.832 12.389 1.00 61.88 186 GLN A O 1
ATOM 1493 N N . ASP A 1 187 ? 13.054 12.384 13.801 1.00 65.94 187 ASP A N 1
ATOM 1494 C CA . ASP A 1 187 ? 13.162 11.532 14.984 1.00 65.94 187 ASP A CA 1
ATOM 1495 C C . ASP A 1 187 ? 11.817 10.957 15.437 1.00 65.94 187 ASP A C 1
ATOM 1497 O O . ASP A 1 187 ? 11.739 9.814 15.890 1.00 65.94 187 ASP A O 1
ATOM 1501 N N . THR A 1 188 ? 10.734 11.723 15.305 1.00 67.31 188 THR A N 1
ATOM 1502 C CA . THR A 1 188 ? 9.390 11.304 15.718 1.00 67.31 188 THR A CA 1
ATOM 1503 C C . THR A 1 188 ? 8.794 10.317 14.716 1.00 67.31 188 THR A C 1
ATOM 1505 O O . THR A 1 188 ? 8.199 9.314 15.115 1.00 67.31 188 THR A O 1
ATOM 1508 N N . PHE A 1 189 ? 9.019 10.538 13.420 1.00 70.88 189 PHE A N 1
ATOM 1509 C CA . PHE A 1 189 ? 8.582 9.619 12.370 1.00 70.88 189 PHE A CA 1
ATOM 1510 C C . PHE A 1 189 ? 9.389 8.308 12.370 1.00 70.88 189 PHE A C 1
ATOM 1512 O O . PHE A 1 189 ? 8.818 7.220 12.244 1.00 70.88 189 PHE A O 1
ATOM 1519 N N . ASN A 1 190 ? 10.702 8.385 12.617 1.00 72.12 190 ASN A N 1
ATOM 1520 C CA . ASN A 1 190 ? 11.571 7.213 12.760 1.00 72.12 190 ASN A CA 1
ATOM 1521 C C . ASN A 1 190 ? 11.088 6.253 13.866 1.00 72.12 190 ASN A C 1
ATOM 1523 O O . ASN A 1 190 ? 11.166 5.039 13.698 1.00 72.12 190 ASN A O 1
ATOM 1527 N N . LYS A 1 191 ? 10.478 6.760 14.947 1.00 72.19 191 LYS A N 1
ATOM 1528 C CA . LYS A 1 191 ? 9.891 5.909 16.003 1.00 72.19 191 LYS A CA 1
ATOM 1529 C C . LYS A 1 191 ? 8.726 5.044 15.512 1.00 72.19 191 LYS A C 1
ATOM 1531 O O . LYS A 1 191 ? 8.546 3.931 16.006 1.00 72.19 191 LYS A O 1
ATOM 1536 N N . ILE A 1 192 ? 7.923 5.518 14.557 1.00 79.88 192 ILE A N 1
ATOM 1537 C CA . ILE A 1 192 ? 6.864 4.694 13.945 1.00 79.88 192 ILE A CA 1
ATOM 1538 C C . ILE A 1 192 ? 7.481 3.698 12.963 1.00 79.88 192 ILE A C 1
ATOM 1540 O O . ILE A 1 192 ? 7.068 2.545 12.885 1.00 79.88 192 ILE A O 1
ATOM 1544 N N . LYS A 1 193 ? 8.495 4.139 12.221 1.00 75.19 193 LYS A N 1
ATOM 1545 C CA . LYS A 1 193 ? 9.146 3.391 11.144 1.00 75.19 193 LYS A CA 1
ATOM 1546 C C . LYS A 1 193 ? 9.699 2.024 11.585 1.00 75.19 193 LYS A C 1
ATOM 1548 O O . LYS A 1 193 ? 9.699 1.102 10.764 1.00 75.19 193 LYS A O 1
ATOM 1553 N N . ASP A 1 194 ? 10.091 1.872 12.849 1.00 74.62 194 ASP A N 1
ATOM 1554 C CA . ASP A 1 194 ? 10.524 0.590 13.433 1.00 74.62 194 ASP A CA 1
ATOM 1555 C C . ASP A 1 194 ? 9.357 -0.352 13.781 1.00 74.62 194 ASP A C 1
ATOM 1557 O O . ASP A 1 194 ? 9.501 -1.572 13.732 1.00 74.62 194 ASP A O 1
ATOM 1561 N N . ARG A 1 195 ? 8.174 0.200 14.072 1.00 81.81 195 ARG A N 1
ATOM 1562 C CA . ARG A 1 195 ? 6.949 -0.552 14.410 1.00 81.81 195 ARG A CA 1
ATOM 1563 C C . ARG A 1 195 ? 6.164 -1.011 13.176 1.00 81.81 195 ARG A C 1
ATOM 1565 O O . ARG A 1 195 ? 5.270 -1.845 13.284 1.00 81.81 195 ARG A O 1
ATOM 1572 N N . TYR A 1 196 ? 6.518 -0.498 11.997 1.00 86.81 196 TYR A N 1
ATOM 1573 C CA . TYR A 1 196 ? 5.933 -0.850 10.699 1.00 86.81 196 TYR A CA 1
ATOM 1574 C C . TYR A 1 196 ? 7.020 -1.508 9.829 1.00 86.81 196 TYR A C 1
ATOM 1576 O O . TYR A 1 196 ? 7.580 -0.878 8.922 1.00 86.81 196 TYR A O 1
ATOM 1584 N N . PRO A 1 197 ? 7.382 -2.772 10.133 1.00 74.25 197 PRO A N 1
ATOM 1585 C CA . PRO A 1 197 ? 8.579 -3.418 9.593 1.00 74.25 197 PRO A CA 1
ATOM 1586 C C . PRO A 1 197 ? 8.463 -3.752 8.103 1.00 74.25 197 PRO A C 1
ATOM 1588 O O . PRO A 1 197 ? 9.473 -3.881 7.411 1.00 74.25 197 PRO A O 1
ATOM 1591 N N . ILE A 1 198 ? 7.241 -3.902 7.588 1.00 78.81 198 ILE A N 1
ATOM 1592 C CA . ILE A 1 198 ? 7.011 -4.226 6.184 1.00 78.81 198 ILE A CA 1
ATOM 1593 C C . ILE A 1 198 ? 6.887 -2.923 5.406 1.00 78.81 198 ILE A C 1
ATOM 1595 O O . ILE A 1 198 ? 5.939 -2.162 5.589 1.00 78.81 198 ILE A O 1
ATOM 1599 N N . ARG A 1 199 ? 7.838 -2.692 4.500 1.00 78.00 199 ARG A N 1
ATOM 1600 C CA . ARG A 1 199 ? 7.820 -1.553 3.581 1.00 78.00 199 ARG A CA 1
ATOM 1601 C C . ARG A 1 199 ? 7.757 -2.053 2.158 1.00 78.00 199 ARG A C 1
ATOM 1603 O O . ARG A 1 199 ? 8.666 -2.726 1.679 1.00 78.00 199 ARG A O 1
ATOM 1610 N N . ILE A 1 200 ? 6.664 -1.715 1.503 1.00 76.94 200 ILE A N 1
ATOM 1611 C CA . ILE A 1 200 ? 6.372 -2.109 0.140 1.00 76.94 200 ILE A CA 1
ATOM 1612 C C . ILE A 1 200 ? 6.606 -0.895 -0.744 1.00 76.94 200 ILE A C 1
ATOM 1614 O O . ILE A 1 200 ? 5.904 0.097 -0.602 1.00 76.94 200 ILE A O 1
ATOM 1618 N N . GLY A 1 201 ? 7.583 -0.969 -1.644 1.00 71.50 201 GLY A N 1
ATOM 1619 C CA . GLY A 1 201 ? 7.809 0.066 -2.651 1.00 71.50 201 GLY A CA 1
ATOM 1620 C C . GLY A 1 201 ? 6.970 -0.186 -3.905 1.00 71.50 201 GLY A C 1
ATOM 1621 O O . GLY A 1 201 ? 7.157 -1.200 -4.585 1.00 71.50 201 GLY A O 1
ATOM 1622 N N . LEU A 1 202 ? 6.077 0.744 -4.239 1.00 66.12 202 LEU A N 1
ATOM 1623 C CA . LEU A 1 202 ? 5.418 0.863 -5.533 1.00 66.12 202 LEU A CA 1
ATOM 1624 C C . LEU A 1 202 ? 6.225 1.834 -6.414 1.00 66.12 202 LEU A C 1
ATOM 1626 O O . LEU A 1 202 ? 5.852 2.983 -6.614 1.00 66.12 202 LEU A O 1
ATOM 1630 N N . GLY A 1 203 ? 7.366 1.370 -6.924 1.00 63.16 203 GLY A N 1
ATOM 1631 C CA . GLY A 1 203 ? 8.266 2.193 -7.742 1.00 63.16 203 GLY A CA 1
ATOM 1632 C C . GLY A 1 203 ? 8.792 1.418 -8.944 1.00 63.16 203 GLY A C 1
ATOM 1633 O O . GLY A 1 203 ? 8.081 1.215 -9.927 1.00 63.16 203 GLY A O 1
ATOM 1634 N N . ARG A 1 204 ? 10.026 0.925 -8.842 1.00 60.34 204 ARG A N 1
ATOM 1635 C CA . ARG A 1 204 ? 10.751 0.259 -9.936 1.00 60.34 204 ARG A CA 1
ATOM 1636 C C . ARG A 1 204 ? 10.166 -1.079 -10.384 1.00 60.34 204 ARG A C 1
ATOM 1638 O O . ARG A 1 204 ? 9.994 -1.312 -11.577 1.00 60.34 204 ARG A O 1
ATOM 1645 N N . ALA A 1 205 ? 9.856 -1.962 -9.433 1.00 60.44 205 ALA A N 1
ATOM 1646 C CA . ALA A 1 205 ? 9.407 -3.323 -9.737 1.00 60.44 205 ALA A CA 1
ATOM 1647 C C . ALA A 1 205 ? 8.074 -3.335 -10.502 1.00 60.44 205 ALA A C 1
ATOM 1649 O O . ALA A 1 205 ? 7.903 -4.137 -11.414 1.00 60.44 205 ALA A O 1
ATOM 1650 N N . HIS A 1 206 ? 7.159 -2.412 -10.185 1.00 63.94 206 HIS A N 1
ATOM 1651 C CA . HIS A 1 206 ? 5.892 -2.308 -10.910 1.00 63.94 206 HIS A CA 1
ATOM 1652 C C . HIS A 1 206 ? 6.054 -1.711 -12.300 1.00 63.94 206 HIS A C 1
ATOM 1654 O O . HIS A 1 206 ? 5.313 -2.113 -13.187 1.00 63.94 206 HIS A O 1
ATOM 1660 N N . ILE A 1 207 ? 7.015 -0.807 -12.527 1.00 71.31 207 ILE A N 1
ATOM 1661 C CA . ILE A 1 207 ? 7.306 -0.348 -13.891 1.00 71.31 207 ILE A CA 1
ATOM 1662 C C . ILE A 1 207 ? 7.841 -1.503 -14.717 1.00 71.31 207 ILE A C 1
ATOM 1664 O O . ILE A 1 207 ? 7.364 -1.715 -15.820 1.00 71.31 207 ILE A O 1
ATOM 1668 N N . GLU A 1 208 ? 8.813 -2.258 -14.208 1.00 78.38 208 GLU A N 1
ATOM 1669 C CA . GLU A 1 208 ? 9.377 -3.379 -14.962 1.00 78.38 208 GLU A CA 1
ATOM 1670 C C . GLU A 1 208 ? 8.311 -4.432 -15.279 1.00 78.38 208 GLU A C 1
ATOM 1672 O O . GLU A 1 208 ? 8.227 -4.900 -16.414 1.00 78.38 208 GLU A O 1
ATOM 1677 N N . GLU A 1 209 ? 7.455 -4.760 -14.309 1.00 72.75 209 GLU A N 1
ATOM 1678 C CA . GLU A 1 209 ? 6.317 -5.666 -14.488 1.00 72.75 209 GLU A CA 1
ATOM 1679 C C . GLU A 1 209 ? 5.327 -5.116 -15.528 1.00 72.75 209 GLU A C 1
ATOM 1681 O O . GLU A 1 209 ? 4.968 -5.811 -16.477 1.00 72.75 209 GLU A O 1
ATOM 1686 N N . PHE A 1 210 ? 4.965 -3.836 -15.422 1.00 73.62 210 PHE A N 1
ATOM 1687 C CA . PHE A 1 210 ? 4.095 -3.147 -16.369 1.00 73.62 210 PHE A CA 1
ATOM 1688 C C . PHE A 1 210 ? 4.678 -3.121 -17.790 1.00 73.62 210 PHE A C 1
ATOM 1690 O O . PHE A 1 210 ? 3.981 -3.438 -18.751 1.00 73.62 210 PHE A O 1
ATOM 1697 N N . VAL A 1 211 ? 5.959 -2.787 -17.938 1.00 77.69 211 VAL A N 1
ATOM 1698 C CA . VAL A 1 211 ? 6.648 -2.732 -19.231 1.00 77.69 211 VAL A CA 1
ATOM 1699 C C . VAL A 1 211 ? 6.699 -4.120 -19.860 1.00 77.69 211 VAL A C 1
ATOM 1701 O O . VAL A 1 211 ? 6.283 -4.271 -21.005 1.00 77.69 211 VAL A O 1
ATOM 1704 N N . SER A 1 212 ? 7.143 -5.125 -19.105 1.00 82.00 212 SER A N 1
ATOM 1705 C CA . SER A 1 212 ? 7.329 -6.497 -19.598 1.00 82.00 212 SER A CA 1
ATOM 1706 C C . SER A 1 212 ? 6.032 -7.245 -19.918 1.00 82.00 212 SER A C 1
ATOM 1708 O O . SER A 1 212 ? 6.071 -8.164 -20.726 1.00 82.00 212 SER A O 1
ATOM 1710 N N . HIS A 1 213 ? 4.897 -6.874 -19.313 1.00 75.69 213 HIS A N 1
ATOM 1711 C CA . HIS A 1 213 ? 3.618 -7.565 -19.542 1.00 75.69 213 HIS A CA 1
ATOM 1712 C C . HIS A 1 213 ? 2.616 -6.758 -20.374 1.00 75.69 213 HIS A C 1
ATOM 1714 O O . HIS A 1 213 ? 1.740 -7.351 -21.002 1.00 75.69 213 HIS A O 1
ATOM 1720 N N . ARG A 1 214 ? 2.686 -5.417 -20.362 1.00 75.12 214 ARG A N 1
ATOM 1721 C CA . ARG A 1 214 ? 1.679 -4.556 -21.012 1.00 75.12 214 ARG A CA 1
ATOM 1722 C C . ARG A 1 214 ? 2.202 -3.736 -22.183 1.00 75.12 214 ARG A C 1
ATOM 1724 O O . ARG A 1 214 ? 1.425 -3.469 -23.095 1.00 75.12 214 ARG A O 1
ATOM 1731 N N . LEU A 1 215 ? 3.468 -3.313 -22.170 1.00 80.06 215 LEU A N 1
ATOM 1732 C CA . LEU A 1 215 ? 4.034 -2.516 -23.270 1.00 80.06 215 LEU A CA 1
ATOM 1733 C C . LEU A 1 215 ? 4.805 -3.370 -24.270 1.00 80.06 215 LEU A C 1
ATOM 1735 O O . LEU A 1 215 ? 4.728 -3.139 -25.475 1.00 80.06 215 LEU A O 1
ATOM 1739 N N . ILE A 1 216 ? 5.542 -4.351 -23.764 1.00 84.88 216 ILE A N 1
ATOM 1740 C CA . ILE A 1 216 ? 6.364 -5.256 -24.549 1.00 84.88 216 ILE A CA 1
ATOM 1741 C C . ILE A 1 216 ? 5.698 -6.622 -24.516 1.00 84.88 216 ILE A C 1
ATOM 1743 O O . ILE A 1 216 ? 5.392 -7.145 -23.450 1.00 84.88 216 ILE A O 1
ATOM 1747 N N . ARG A 1 217 ? 5.484 -7.207 -25.692 1.00 84.06 217 ARG A N 1
ATOM 1748 C CA . ARG A 1 217 ? 5.021 -8.586 -25.820 1.00 84.06 217 ARG A CA 1
ATOM 1749 C C . ARG A 1 217 ? 5.986 -9.349 -26.710 1.00 84.06 217 ARG A C 1
ATOM 1751 O O . ARG A 1 217 ? 6.084 -9.073 -27.905 1.00 84.06 217 ARG A O 1
ATOM 1758 N N . HIS A 1 218 ? 6.705 -10.294 -26.118 1.00 88.19 218 HIS A N 1
ATOM 1759 C CA . HIS A 1 218 ? 7.605 -11.177 -26.852 1.00 88.19 218 HIS A CA 1
ATOM 1760 C C . HIS A 1 218 ? 6.823 -12.199 -27.676 1.00 88.19 218 HIS A C 1
ATOM 1762 O O . HIS A 1 218 ? 5.718 -12.603 -27.309 1.00 88.19 218 HIS A O 1
ATOM 1768 N N . ARG A 1 219 ? 7.399 -12.607 -28.811 1.00 87.00 219 ARG A N 1
ATOM 1769 C CA . ARG A 1 219 ? 6.850 -13.699 -29.623 1.00 87.00 219 ARG A CA 1
ATOM 1770 C C . ARG A 1 219 ? 7.152 -15.027 -28.931 1.00 87.00 219 ARG A C 1
ATOM 1772 O O . ARG A 1 219 ? 8.207 -15.179 -28.320 1.00 87.00 219 ARG A O 1
ATOM 1779 N N . GLU A 1 220 ? 6.257 -16.000 -29.053 1.00 86.19 220 GLU A N 1
ATOM 1780 C CA . GLU A 1 220 ? 6.518 -17.342 -28.526 1.00 86.19 220 GLU A CA 1
ATOM 1781 C C . GLU A 1 220 ? 7.822 -17.908 -29.113 1.00 86.19 220 GLU A C 1
ATOM 1783 O O . GLU A 1 220 ? 8.102 -17.765 -30.304 1.00 86.19 220 GLU A O 1
ATOM 1788 N N . GLY A 1 221 ? 8.661 -18.491 -28.254 1.00 87.56 221 GLY A N 1
ATOM 1789 C CA . GLY A 1 221 ? 9.973 -19.025 -28.633 1.00 87.56 221 GLY A CA 1
ATOM 1790 C C . GLY A 1 221 ? 11.104 -17.996 -28.776 1.00 87.56 221 GLY A C 1
ATOM 1791 O O . GLY A 1 221 ? 12.248 -18.401 -28.975 1.00 87.56 221 GLY A O 1
ATOM 1792 N N . SER A 1 222 ? 10.859 -16.685 -28.625 1.00 89.44 222 SER A N 1
ATOM 1793 C CA . SER A 1 222 ? 11.919 -15.675 -28.806 1.00 89.44 222 SER A CA 1
ATOM 1794 C C . SER A 1 222 ? 12.947 -15.626 -27.673 1.00 89.44 222 SER A C 1
ATOM 1796 O O . SER A 1 222 ? 14.021 -15.056 -27.847 1.00 89.44 222 SER A O 1
ATOM 1798 N N . GLU A 1 223 ? 12.651 -16.217 -26.514 1.00 90.69 223 GLU A N 1
ATOM 1799 C CA . GLU A 1 223 ? 13.528 -16.189 -25.336 1.00 90.69 223 GLU A CA 1
ATOM 1800 C C . GLU A 1 223 ? 14.936 -16.732 -25.637 1.00 90.69 223 GLU A C 1
ATOM 1802 O O . GLU A 1 223 ? 15.932 -16.162 -25.191 1.00 90.69 223 GLU A O 1
ATOM 1807 N N . GLY A 1 224 ? 15.032 -17.791 -26.451 1.00 92.38 224 GLY A N 1
ATOM 1808 C CA . GLY A 1 224 ? 16.313 -18.371 -26.857 1.00 92.38 224 GLY A CA 1
ATOM 1809 C C . GLY A 1 224 ? 17.183 -17.400 -27.660 1.00 92.38 224 GLY A C 1
ATOM 1810 O O . GLY A 1 224 ? 18.387 -17.313 -27.423 1.00 92.38 224 GLY A O 1
ATOM 1811 N N . GLU A 1 225 ? 16.579 -16.625 -28.562 1.00 93.19 225 GLU A N 1
ATOM 1812 C CA . GLU A 1 225 ? 17.291 -15.616 -29.354 1.00 93.19 225 GLU A CA 1
ATOM 1813 C C . GLU A 1 225 ? 17.716 -14.422 -28.495 1.00 93.19 225 GLU A C 1
ATOM 1815 O O . GLU A 1 225 ? 18.863 -13.980 -28.570 1.00 93.19 225 GLU A O 1
ATOM 1820 N N . ILE A 1 226 ? 16.846 -13.948 -27.598 1.00 94.56 226 ILE A N 1
ATOM 1821 C CA . ILE A 1 226 ? 17.184 -12.850 -26.679 1.00 94.56 226 ILE A CA 1
ATOM 1822 C C . ILE A 1 226 ? 18.332 -13.272 -25.745 1.00 94.56 226 ILE A C 1
ATOM 1824 O O . ILE A 1 226 ? 19.264 -12.500 -25.508 1.00 94.56 226 ILE A O 1
ATOM 1828 N N . ARG A 1 227 ? 18.332 -14.526 -25.274 1.00 95.75 227 ARG A N 1
ATOM 1829 C CA . ARG A 1 227 ? 19.428 -15.099 -24.479 1.00 95.75 227 ARG A CA 1
ATOM 1830 C C . ARG A 1 227 ? 20.747 -15.133 -25.253 1.00 95.75 227 ARG A C 1
ATOM 1832 O O . ARG A 1 227 ? 21.793 -14.817 -24.686 1.00 95.75 227 ARG A O 1
ATOM 1839 N N . LYS A 1 228 ? 20.731 -15.459 -26.553 1.00 94.94 228 LYS A N 1
ATOM 1840 C CA . LYS A 1 228 ? 21.937 -15.382 -27.403 1.00 94.94 228 LYS A CA 1
ATOM 1841 C C . LYS A 1 228 ? 22.485 -13.956 -27.468 1.00 94.94 228 LYS A C 1
ATOM 1843 O O . LYS A 1 228 ? 23.697 -13.778 -27.356 1.00 94.94 228 LYS A O 1
ATOM 1848 N N . ILE A 1 229 ? 21.613 -12.953 -27.591 1.00 94.50 229 ILE A N 1
ATOM 1849 C CA . ILE A 1 229 ? 22.003 -11.534 -27.590 1.00 94.50 229 ILE A CA 1
ATOM 1850 C C . ILE A 1 229 ? 22.644 -11.158 -26.251 1.00 94.50 229 ILE A C 1
ATOM 1852 O O . ILE A 1 229 ? 23.747 -10.614 -26.236 1.00 94.50 229 ILE A O 1
ATOM 1856 N N . PHE A 1 230 ? 22.014 -11.518 -25.130 1.00 94.88 230 PHE A N 1
ATOM 1857 C CA . PHE A 1 230 ? 22.563 -11.277 -23.793 1.00 94.88 230 PHE A CA 1
ATOM 1858 C C . PHE A 1 230 ? 23.953 -11.903 -23.610 1.00 94.88 230 PHE A C 1
ATOM 1860 O O . PHE A 1 230 ? 24.889 -11.237 -23.164 1.00 94.88 230 PHE A O 1
ATOM 1867 N N . ASN A 1 231 ? 24.112 -13.164 -24.012 1.00 94.38 231 ASN A N 1
ATOM 1868 C CA . ASN A 1 231 ? 25.386 -13.876 -23.927 1.00 94.38 231 ASN A CA 1
ATOM 1869 C C . ASN A 1 231 ? 26.457 -13.258 -24.831 1.00 94.38 231 ASN A C 1
ATOM 1871 O O . ASN A 1 231 ? 27.626 -13.209 -24.449 1.00 94.38 231 ASN A O 1
ATOM 1875 N N . SER A 1 232 ? 26.071 -12.760 -26.008 1.00 94.06 232 SER A N 1
ATOM 1876 C CA . SER A 1 232 ? 26.966 -11.997 -26.878 1.00 94.06 232 SER A CA 1
ATOM 1877 C C . SER A 1 232 ? 27.444 -10.724 -26.177 1.00 94.06 232 SER A C 1
ATOM 1879 O O . SER A 1 232 ? 28.648 -10.496 -26.086 1.00 94.06 232 SER A O 1
ATOM 1881 N N . ILE A 1 233 ? 26.533 -9.944 -25.582 1.00 91.56 233 ILE A N 1
ATOM 1882 C CA . ILE A 1 233 ? 26.884 -8.733 -24.823 1.00 91.56 233 ILE A CA 1
ATOM 1883 C C . ILE A 1 233 ? 27.835 -9.076 -23.673 1.00 91.56 233 ILE A C 1
ATOM 1885 O O . ILE A 1 233 ? 28.885 -8.451 -23.567 1.00 91.56 233 ILE A O 1
ATOM 1889 N N . ARG A 1 234 ? 27.537 -10.094 -22.853 1.00 92.88 234 ARG A N 1
ATOM 1890 C CA . ARG A 1 234 ? 28.420 -10.507 -21.745 1.00 92.88 234 ARG A CA 1
ATOM 1891 C C . ARG A 1 234 ? 29.784 -11.018 -22.203 1.00 92.88 234 ARG A C 1
ATOM 1893 O O . ARG A 1 234 ? 30.754 -10.875 -21.467 1.00 92.88 234 ARG A O 1
ATOM 1900 N N . ARG A 1 235 ? 29.884 -11.587 -23.408 1.00 93.31 235 ARG A N 1
ATOM 1901 C CA . ARG A 1 235 ? 31.170 -11.997 -23.988 1.00 93.31 235 ARG A CA 1
ATOM 1902 C C . ARG A 1 235 ? 32.071 -10.793 -24.266 1.00 93.31 235 ARG A C 1
ATOM 1904 O O . ARG A 1 235 ? 33.257 -10.860 -23.965 1.00 93.31 235 ARG A O 1
ATOM 1911 N N . TYR A 1 236 ? 31.519 -9.716 -24.826 1.00 91.56 236 TYR A N 1
ATOM 1912 C CA . TYR A 1 236 ? 32.271 -8.487 -25.118 1.00 91.56 236 TYR A CA 1
ATOM 1913 C C . TYR A 1 236 ? 32.418 -7.571 -23.893 1.00 91.56 236 TYR A C 1
ATOM 1915 O O . TYR A 1 236 ? 33.415 -6.867 -23.766 1.00 91.56 236 TYR A O 1
ATOM 1923 N N . PHE A 1 237 ? 31.458 -7.616 -22.967 1.00 90.44 237 PHE A N 1
ATOM 1924 C CA . PHE A 1 237 ? 31.415 -6.826 -21.738 1.00 90.44 237 PHE A CA 1
ATOM 1925 C C . PHE A 1 237 ? 31.188 -7.739 -20.519 1.00 90.44 237 PHE A C 1
ATOM 1927 O O . PHE A 1 237 ? 30.065 -7.830 -20.016 1.00 90.44 237 PHE A O 1
ATOM 1934 N N . PRO A 1 238 ? 32.236 -8.403 -19.992 1.00 88.75 238 PRO A N 1
ATOM 1935 C CA . PRO A 1 238 ? 32.102 -9.337 -18.866 1.00 88.75 238 PRO A CA 1
ATOM 1936 C C . PRO A 1 238 ? 31.507 -8.715 -17.596 1.00 88.75 238 PRO A C 1
ATOM 1938 O O . PRO A 1 238 ? 30.872 -9.406 -16.804 1.00 88.75 238 PRO A O 1
ATOM 1941 N N . LEU A 1 239 ? 31.680 -7.401 -17.422 1.00 89.56 239 LEU A N 1
ATOM 1942 C CA . LEU A 1 239 ? 31.164 -6.623 -16.293 1.00 89.56 239 LEU A CA 1
ATOM 1943 C C . LEU A 1 239 ? 29.764 -6.037 -16.540 1.00 89.56 239 LEU A C 1
ATOM 1945 O O . LEU A 1 239 ? 29.358 -5.131 -15.818 1.00 89.56 239 LEU A O 1
ATOM 1949 N N . PHE A 1 240 ? 29.032 -6.497 -17.561 1.00 88.25 240 PHE A N 1
ATOM 1950 C CA . PHE A 1 240 ? 27.695 -5.986 -17.866 1.00 88.25 240 PHE A CA 1
ATOM 1951 C C . PHE A 1 240 ? 26.766 -6.125 -16.638 1.00 88.25 240 PHE A C 1
ATOM 1953 O O . PHE A 1 240 ? 26.416 -7.252 -16.269 1.00 88.25 240 PHE A O 1
ATOM 1960 N N . PRO A 1 241 ? 26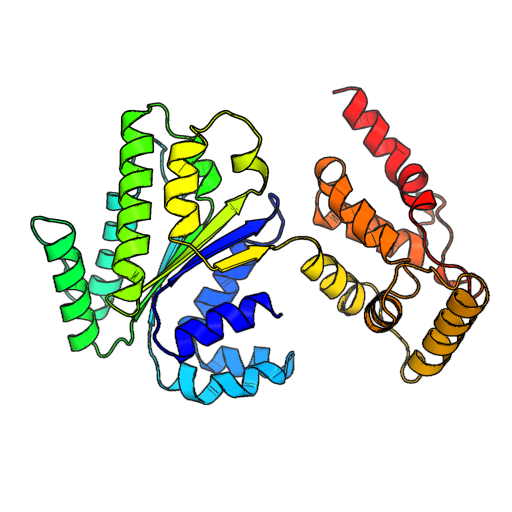.350 -5.011 -15.996 1.00 86.62 241 PRO A N 1
ATOM 1961 C CA . PRO A 1 241 ? 25.764 -5.011 -14.651 1.00 86.62 241 PRO A CA 1
ATOM 1962 C C . PRO A 1 241 ? 24.254 -5.286 -14.687 1.00 86.62 241 PRO A C 1
ATOM 1964 O O . PRO A 1 241 ? 23.443 -4.581 -14.085 1.00 86.62 241 PRO A O 1
ATOM 1967 N N . VAL A 1 242 ? 23.856 -6.286 -15.468 1.00 88.94 242 VAL A N 1
ATOM 1968 C CA . VAL A 1 242 ? 22.464 -6.660 -15.692 1.00 88.94 242 VAL A CA 1
ATOM 1969 C C . VAL A 1 242 ? 22.323 -8.169 -15.556 1.00 88.94 242 VAL A C 1
ATOM 1971 O O . VAL A 1 242 ? 23.024 -8.942 -16.213 1.00 88.94 242 VAL A O 1
ATOM 1974 N N . GLU A 1 243 ? 21.377 -8.574 -14.714 1.00 90.62 243 GLU A N 1
ATOM 1975 C CA . GLU A 1 243 ? 20.953 -9.964 -14.558 1.00 90.62 243 GLU A CA 1
ATOM 1976 C C . GLU A 1 243 ? 20.196 -10.462 -15.794 1.00 90.62 243 GLU A C 1
ATOM 1978 O O . GLU A 1 243 ? 19.344 -9.754 -16.337 1.00 90.62 243 GLU A O 1
ATOM 1983 N N . GLU A 1 244 ? 20.453 -11.707 -16.201 1.00 91.44 244 GLU A N 1
ATOM 1984 C CA . GLU A 1 244 ? 19.869 -12.310 -17.408 1.00 91.44 244 GLU A CA 1
ATOM 1985 C C . GLU A 1 244 ? 18.336 -12.279 -17.387 1.00 91.44 244 GLU A C 1
ATOM 1987 O O . GLU A 1 244 ? 17.706 -11.789 -18.320 1.00 91.44 244 GLU A O 1
ATOM 1992 N N . ASN A 1 245 ? 17.724 -12.713 -16.280 1.00 88.50 245 ASN A N 1
ATOM 1993 C CA . ASN A 1 245 ? 16.267 -12.723 -16.123 1.00 88.50 245 ASN A CA 1
ATOM 1994 C C . ASN A 1 245 ? 15.645 -11.327 -16.277 1.00 88.50 245 ASN A C 1
ATOM 1996 O O . ASN A 1 245 ? 14.537 -11.192 -16.796 1.00 88.50 245 ASN A O 1
ATOM 2000 N N . ARG A 1 246 ? 16.347 -10.281 -15.826 1.00 88.25 246 ARG A N 1
ATOM 2001 C CA . ARG A 1 246 ? 15.890 -8.892 -15.959 1.00 88.25 246 ARG A CA 1
ATOM 2002 C C . ARG A 1 246 ? 16.024 -8.413 -17.403 1.00 88.25 246 ARG A C 1
ATOM 2004 O O . ARG A 1 246 ? 15.121 -7.751 -17.903 1.00 88.25 246 ARG A O 1
ATOM 2011 N N . PHE A 1 247 ? 17.114 -8.778 -18.077 1.00 93.25 247 PHE A N 1
ATOM 2012 C CA . PHE A 1 247 ? 17.321 -8.479 -19.492 1.00 93.25 247 PHE A CA 1
ATOM 2013 C C . PHE A 1 247 ? 16.249 -9.124 -20.377 1.00 93.25 247 PHE A C 1
ATOM 2015 O O . PHE A 1 247 ? 15.619 -8.430 -21.170 1.00 93.25 247 PHE A O 1
ATOM 2022 N N . LEU A 1 248 ? 16.002 -10.427 -20.196 1.00 91.94 248 LEU A N 1
ATOM 2023 C CA . LEU A 1 248 ? 15.009 -11.183 -20.964 1.00 91.94 248 LEU A CA 1
ATOM 2024 C C . LEU A 1 248 ? 13.621 -10.542 -20.874 1.00 91.94 248 LEU A C 1
ATOM 2026 O O . LEU A 1 248 ? 12.972 -10.350 -21.895 1.00 91.94 248 LEU A O 1
ATOM 2030 N N . LYS A 1 249 ? 13.197 -10.143 -19.668 1.00 90.38 249 LYS A N 1
ATOM 2031 C CA . LYS A 1 249 ? 11.888 -9.511 -19.437 1.00 90.38 249 LYS A CA 1
ATOM 2032 C C . LYS A 1 249 ? 11.737 -8.142 -20.097 1.00 90.38 249 LYS A C 1
ATOM 2034 O O . LYS A 1 249 ? 10.637 -7.792 -20.507 1.00 90.38 249 LYS A O 1
ATOM 2039 N N . LEU A 1 250 ? 12.807 -7.350 -20.151 1.00 91.44 250 LEU A N 1
ATOM 2040 C CA . LEU A 1 250 ? 12.738 -5.950 -20.583 1.00 91.44 250 LEU A CA 1
ATOM 2041 C C . LEU A 1 250 ? 13.128 -5.734 -22.047 1.00 91.44 250 LEU A C 1
ATOM 2043 O O . LEU A 1 250 ? 12.856 -4.661 -22.578 1.00 91.44 250 LEU A O 1
ATOM 2047 N N . TYR A 1 251 ? 13.727 -6.725 -22.712 1.00 92.81 251 TYR A N 1
ATOM 2048 C CA . TYR A 1 251 ? 14.135 -6.629 -24.114 1.00 92.81 251 TYR A CA 1
ATOM 2049 C C . TYR A 1 251 ? 12.986 -6.141 -25.024 1.00 92.81 251 TYR A C 1
ATOM 2051 O O . TYR A 1 251 ? 11.886 -6.674 -24.913 1.00 92.81 251 TYR A O 1
ATOM 2059 N N . PRO A 1 252 ? 13.196 -5.185 -25.950 1.00 93.12 252 PRO A N 1
ATOM 2060 C CA . PRO A 1 252 ? 14.477 -4.598 -26.359 1.00 93.12 252 PRO A CA 1
ATOM 2061 C C . PRO A 1 252 ? 14.893 -3.360 -25.546 1.00 93.12 252 PRO A C 1
ATOM 2063 O O . PRO A 1 252 ? 15.807 -2.637 -25.935 1.00 93.12 252 PRO A O 1
ATOM 2066 N N . VAL A 1 253 ? 14.239 -3.076 -24.419 1.00 93.44 253 VAL A N 1
ATOM 2067 C CA . VAL A 1 253 ? 14.564 -1.928 -23.569 1.00 93.44 253 VAL A CA 1
ATOM 2068 C C . VAL A 1 253 ? 15.716 -2.270 -22.636 1.00 93.44 253 VAL A C 1
ATOM 2070 O O . VAL A 1 253 ? 15.669 -3.238 -21.876 1.00 93.44 253 VAL A O 1
ATOM 2073 N N . HIS A 1 254 ? 16.768 -1.452 -22.672 1.00 92.44 254 HIS A N 1
ATOM 2074 C CA . HIS A 1 254 ? 17.900 -1.638 -21.777 1.00 92.44 254 HIS A CA 1
ATOM 2075 C C . HIS A 1 254 ? 17.450 -1.404 -20.317 1.00 92.44 254 HIS A C 1
ATOM 2077 O O . HIS A 1 254 ? 16.824 -0.381 -20.034 1.00 92.44 254 HIS A O 1
ATOM 2083 N N . PRO A 1 255 ? 17.789 -2.270 -19.341 1.00 90.19 255 PRO A N 1
ATOM 2084 C CA . PRO A 1 255 ? 17.277 -2.128 -17.971 1.00 90.19 255 PRO A CA 1
ATOM 2085 C C . PRO A 1 255 ? 17.658 -0.818 -17.269 1.00 90.19 255 PRO A C 1
ATOM 2087 O O . PRO A 1 255 ? 16.898 -0.309 -16.448 1.00 90.19 255 PRO A O 1
ATOM 2090 N N . ALA A 1 256 ? 18.807 -0.228 -17.617 1.00 88.81 256 ALA A N 1
ATOM 2091 C CA . ALA A 1 256 ? 19.178 1.108 -17.139 1.00 88.81 256 ALA A CA 1
ATOM 2092 C C . ALA A 1 256 ? 18.230 2.216 -17.638 1.00 88.81 256 ALA A C 1
ATOM 2094 O O . ALA A 1 256 ? 18.074 3.215 -16.949 1.00 88.81 256 ALA A O 1
ATOM 2095 N N . THR A 1 257 ? 17.575 2.041 -18.791 1.00 89.38 257 THR A N 1
ATOM 2096 C CA . THR A 1 257 ? 16.575 2.985 -19.313 1.00 89.38 257 THR A CA 1
ATOM 2097 C C . THR A 1 257 ? 15.373 3.027 -18.384 1.00 89.38 257 THR A C 1
ATOM 2099 O O . THR A 1 257 ? 14.948 4.105 -17.989 1.00 89.38 257 THR A O 1
ATOM 2102 N N . ILE A 1 258 ? 14.878 1.861 -17.951 1.00 85.75 258 ILE A N 1
ATOM 2103 C CA . ILE A 1 258 ? 13.786 1.780 -16.973 1.00 85.75 258 ILE A CA 1
ATOM 2104 C C . ILE A 1 258 ? 14.204 2.386 -15.636 1.00 85.75 258 ILE A C 1
ATOM 2106 O O . ILE A 1 258 ? 13.454 3.167 -15.060 1.00 85.75 258 ILE A O 1
ATOM 2110 N N . THR A 1 259 ? 15.416 2.073 -15.172 1.00 82.69 259 THR A N 1
ATOM 2111 C CA . THR A 1 259 ? 15.969 2.670 -13.953 1.00 82.69 259 THR A CA 1
ATOM 2112 C C . THR A 1 259 ? 16.015 4.198 -14.043 1.00 82.69 259 THR A C 1
ATOM 2114 O O . THR A 1 259 ? 15.618 4.868 -13.097 1.00 82.69 259 THR A O 1
ATOM 2117 N N . LEU A 1 260 ? 16.481 4.762 -15.161 1.00 83.62 260 LEU A N 1
ATOM 2118 C CA . LEU A 1 260 ? 16.590 6.212 -15.314 1.00 83.62 260 LEU A CA 1
ATOM 2119 C C . LEU A 1 260 ? 15.215 6.874 -15.460 1.00 83.62 260 LEU A C 1
ATOM 2121 O O . LEU A 1 260 ? 14.971 7.897 -14.835 1.00 83.62 260 LEU A O 1
ATOM 2125 N N . LEU A 1 261 ? 14.293 6.271 -16.212 1.00 80.38 261 LEU A N 1
ATOM 2126 C CA . LEU A 1 261 ? 12.912 6.747 -16.319 1.00 80.38 261 LEU A CA 1
ATOM 2127 C C . LEU A 1 261 ? 12.189 6.763 -14.967 1.00 80.38 261 LEU A C 1
ATOM 2129 O O . LEU A 1 261 ? 11.408 7.672 -14.714 1.00 80.38 261 LEU A O 1
ATOM 2133 N N . ASP A 1 262 ? 12.460 5.784 -14.100 1.00 76.94 262 ASP A N 1
ATOM 2134 C CA . ASP A 1 262 ? 11.952 5.749 -12.725 1.00 76.94 262 ASP A CA 1
ATOM 2135 C C . ASP A 1 262 ? 12.453 6.957 -11.916 1.00 76.94 262 ASP A C 1
ATOM 2137 O O . ASP A 1 262 ? 11.650 7.642 -11.291 1.00 76.94 262 ASP A O 1
ATOM 2141 N N . TYR A 1 263 ? 13.748 7.283 -12.007 1.00 74.06 263 TYR A N 1
ATOM 2142 C CA . TYR A 1 263 ? 14.323 8.468 -11.353 1.00 74.06 263 TYR A CA 1
ATOM 2143 C C . TYR A 1 263 ? 13.812 9.794 -11.924 1.00 74.06 263 TYR A C 1
ATOM 2145 O O . TYR A 1 263 ? 13.702 10.774 -11.195 1.00 74.06 263 TYR A O 1
ATOM 2153 N N . LEU A 1 264 ? 13.498 9.839 -13.220 1.00 74.25 264 LEU A N 1
ATOM 2154 C CA . LEU A 1 264 ? 13.035 11.052 -13.895 1.00 74.25 264 LEU A CA 1
ATOM 2155 C C . LEU A 1 264 ? 11.508 11.231 -13.844 1.00 74.25 264 LEU A C 1
ATOM 2157 O O . LEU A 1 264 ? 10.995 12.196 -14.406 1.00 74.25 264 LEU A O 1
ATOM 2161 N N . LYS A 1 265 ? 10.768 10.359 -13.145 1.00 69.19 265 LYS A N 1
ATOM 2162 C CA . LYS A 1 265 ? 9.319 10.514 -12.912 1.00 69.19 265 LYS A CA 1
ATOM 2163 C C . LYS A 1 265 ? 8.892 11.899 -12.411 1.00 69.19 265 LYS A C 1
ATOM 2165 O O . LYS A 1 265 ? 7.837 12.345 -12.840 1.00 69.19 265 LYS A O 1
ATOM 2170 N N . PRO A 1 266 ? 9.637 12.611 -11.545 1.00 65.44 266 PRO A N 1
ATOM 2171 C CA . PRO A 1 266 ? 9.222 13.951 -11.129 1.00 65.44 266 PRO A CA 1
ATOM 2172 C C . PRO A 1 266 ? 9.149 14.947 -12.294 1.00 65.44 266 PRO A C 1
ATOM 2174 O O . PRO A 1 266 ? 8.340 15.866 -12.265 1.00 65.44 266 PRO A O 1
ATOM 2177 N N . LEU A 1 267 ? 9.960 14.743 -13.339 1.00 64.81 267 LEU A N 1
ATOM 2178 C CA . LEU A 1 267 ? 10.001 15.601 -14.525 1.00 64.81 267 LEU A CA 1
ATOM 2179 C C . LEU A 1 267 ? 8.913 15.247 -15.549 1.00 64.81 267 LEU A C 1
ATOM 2181 O O . LEU A 1 267 ? 8.585 16.058 -16.413 1.00 64.81 267 LEU A O 1
ATOM 2185 N N . PHE A 1 268 ? 8.355 14.034 -15.486 1.00 63.84 268 PHE A N 1
ATOM 2186 C CA . PHE A 1 268 ? 7.408 13.521 -16.475 1.00 63.84 268 PHE A CA 1
ATOM 2187 C C . PHE A 1 268 ? 6.204 12.903 -15.775 1.00 63.84 268 PHE A C 1
ATOM 2189 O O . PHE A 1 268 ? 6.376 11.929 -15.060 1.00 63.84 268 PHE A O 1
ATOM 2196 N N . SER A 1 269 ? 4.982 13.384 -16.044 1.00 58.66 269 SER A N 1
ATOM 2197 C CA . SER A 1 269 ? 3.730 12.844 -15.474 1.00 58.66 269 SER A CA 1
ATOM 2198 C C . SER A 1 269 ? 3.782 11.312 -15.300 1.00 58.66 269 SER A C 1
ATOM 2200 O O . SER A 1 269 ? 3.774 10.578 -16.294 1.00 58.66 269 SER A O 1
ATOM 2202 N N . GLU A 1 270 ? 3.885 10.855 -14.051 1.00 63.06 270 GLU A N 1
ATOM 2203 C CA . GLU A 1 270 ? 4.580 9.625 -13.629 1.00 63.06 270 GLU A CA 1
ATOM 2204 C C . GLU A 1 270 ? 4.551 8.436 -14.599 1.00 63.06 270 GLU A C 1
ATOM 2206 O O . GLU A 1 270 ? 5.562 8.058 -15.190 1.00 63.06 270 GLU A O 1
ATOM 2211 N N . HIS A 1 271 ? 3.379 7.816 -14.765 1.00 56.69 271 HIS A N 1
ATOM 2212 C CA . HIS A 1 271 ? 3.218 6.633 -15.606 1.00 56.69 271 HIS A CA 1
ATOM 2213 C C . HIS A 1 271 ? 3.076 6.991 -17.083 1.00 56.69 271 HIS A C 1
ATOM 2215 O O . HIS A 1 271 ? 3.522 6.238 -17.948 1.00 56.69 271 HIS A O 1
ATOM 2221 N N . ARG A 1 272 ? 2.492 8.152 -17.389 1.00 64.44 272 ARG A N 1
ATOM 2222 C CA . ARG A 1 272 ? 2.259 8.589 -18.766 1.00 64.44 272 ARG A CA 1
ATOM 2223 C C . ARG A 1 272 ? 3.569 8.922 -19.473 1.00 64.44 272 ARG A C 1
ATOM 2225 O O . ARG A 1 272 ? 3.662 8.634 -20.652 1.00 64.44 272 ARG A O 1
ATOM 2232 N N . GLY A 1 273 ? 4.584 9.445 -18.781 1.00 76.44 273 GLY A N 1
ATOM 2233 C CA . GLY A 1 273 ? 5.915 9.670 -19.354 1.00 76.44 273 GLY A CA 1
ATOM 2234 C C . GLY A 1 273 ? 6.585 8.363 -19.774 1.00 76.44 273 GLY A C 1
ATOM 2235 O O . GLY A 1 273 ? 6.991 8.211 -20.918 1.00 76.44 273 GLY A O 1
ATOM 2236 N N . ILE A 1 274 ? 6.619 7.378 -18.877 1.00 77.94 274 ILE A N 1
ATOM 2237 C CA . ILE A 1 274 ? 7.238 6.073 -19.151 1.00 77.94 274 ILE A CA 1
ATOM 2238 C C . ILE A 1 274 ? 6.513 5.341 -20.285 1.00 77.94 274 ILE A C 1
ATOM 2240 O O . ILE A 1 274 ? 7.160 4.806 -21.186 1.00 77.94 274 ILE A O 1
ATOM 2244 N N . VAL A 1 275 ? 5.175 5.337 -20.250 1.00 76.06 275 VAL A N 1
ATOM 2245 C CA . VAL A 1 275 ? 4.347 4.765 -21.319 1.00 76.06 275 VAL A CA 1
ATOM 2246 C C . VAL A 1 275 ? 4.610 5.479 -22.635 1.00 76.06 275 VAL A C 1
ATOM 2248 O O . VAL A 1 275 ? 4.904 4.806 -23.610 1.00 76.06 275 VAL A O 1
ATOM 2251 N N . ASP A 1 276 ? 4.537 6.810 -22.661 1.00 80.75 276 ASP A N 1
ATOM 2252 C CA . ASP A 1 276 ? 4.759 7.634 -23.855 1.00 80.75 276 ASP A CA 1
ATOM 2253 C C . ASP A 1 276 ? 6.143 7.347 -24.457 1.00 80.75 276 ASP A C 1
ATOM 2255 O O . ASP A 1 276 ? 6.235 7.002 -25.631 1.00 80.75 276 ASP A O 1
ATOM 2259 N N . PHE A 1 277 ? 7.201 7.338 -23.641 1.00 87.12 277 PHE A N 1
ATOM 2260 C CA . PHE A 1 277 ? 8.551 7.011 -24.099 1.00 87.12 277 PHE A CA 1
ATOM 2261 C C . PHE A 1 277 ? 8.638 5.614 -24.715 1.00 87.12 277 PHE A C 1
ATOM 2263 O O . PHE A 1 277 ? 9.015 5.460 -25.874 1.00 87.12 277 PHE A O 1
ATOM 2270 N N . ILE A 1 278 ? 8.293 4.575 -23.952 1.00 87.00 278 ILE A N 1
ATOM 2271 C CA . ILE A 1 278 ? 8.489 3.195 -24.408 1.00 87.00 278 ILE A CA 1
ATOM 2272 C C . ILE A 1 278 ? 7.562 2.895 -25.586 1.00 87.00 278 ILE A C 1
ATOM 2274 O O . ILE A 1 278 ? 7.994 2.295 -26.565 1.00 87.00 278 ILE A O 1
ATOM 2278 N N . HIS A 1 279 ? 6.307 3.336 -25.528 1.00 83.75 279 HIS A N 1
ATOM 2279 C CA . HIS A 1 279 ? 5.335 3.095 -26.584 1.00 83.75 279 HIS A CA 1
ATOM 2280 C C . HIS A 1 279 ? 5.756 3.749 -27.897 1.00 83.75 279 HIS A C 1
ATOM 2282 O O . HIS A 1 279 ? 5.892 3.041 -28.892 1.00 83.75 279 HIS A O 1
ATOM 2288 N N . TYR A 1 28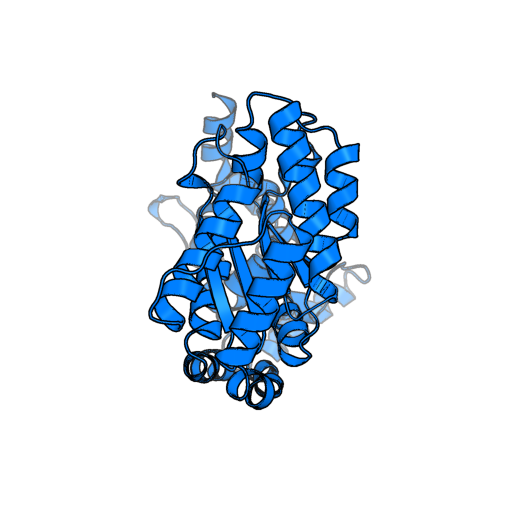0 ? 6.009 5.060 -27.907 1.00 84.19 280 TYR A N 1
ATOM 2289 C CA . TYR A 1 280 ? 6.286 5.783 -29.148 1.00 84.19 280 TYR A CA 1
ATOM 2290 C C . TYR A 1 280 ? 7.673 5.478 -29.706 1.00 84.19 280 TYR A C 1
ATOM 2292 O O . TYR A 1 280 ? 7.822 5.351 -30.918 1.00 84.19 280 TYR A O 1
ATOM 2300 N N . ARG A 1 281 ? 8.684 5.246 -28.857 1.00 88.00 281 ARG A N 1
ATOM 2301 C CA . ARG A 1 281 ? 9.990 4.788 -29.356 1.00 88.00 281 ARG A CA 1
ATOM 2302 C C . ARG A 1 281 ? 9.895 3.394 -29.973 1.00 88.00 281 ARG A C 1
ATOM 2304 O O . ARG A 1 281 ? 10.535 3.152 -30.987 1.00 88.00 281 ARG A O 1
ATOM 2311 N N . LEU A 1 282 ? 9.096 2.477 -29.419 1.00 85.56 282 LEU A N 1
ATOM 2312 C CA . LEU A 1 282 ? 8.938 1.141 -30.005 1.00 85.56 282 LEU A CA 1
ATOM 2313 C C . LEU A 1 282 ? 8.060 1.155 -31.264 1.00 85.56 282 LEU A C 1
ATOM 2315 O O . LEU A 1 282 ? 8.457 0.595 -32.284 1.00 85.56 282 LEU A O 1
ATOM 2319 N N . LYS A 1 283 ? 6.882 1.785 -31.218 1.00 80.19 283 LYS A N 1
ATOM 2320 C CA . LYS A 1 283 ? 5.897 1.743 -32.310 1.00 80.19 283 LYS A CA 1
ATOM 2321 C C . LYS A 1 283 ? 6.097 2.773 -33.420 1.00 80.19 283 LYS A C 1
ATOM 2323 O O . LYS A 1 283 ? 5.528 2.538 -34.478 1.00 80.19 283 LYS A O 1
ATOM 2328 N N . SER A 1 284 ? 6.911 3.809 -33.213 1.00 79.25 284 SER A N 1
ATOM 2329 C CA . SER A 1 284 ? 6.953 5.077 -33.970 1.00 79.25 284 SER A CA 1
ATOM 2330 C C . SER A 1 284 ? 5.857 6.078 -33.584 1.00 79.25 284 SER A C 1
ATOM 2332 O O . SER A 1 284 ? 4.825 5.709 -33.022 1.00 79.25 284 SER A O 1
ATOM 2334 N N . ASP A 1 285 ? 6.128 7.353 -33.862 1.00 81.38 285 ASP A N 1
ATOM 2335 C CA . ASP A 1 285 ? 5.201 8.483 -33.773 1.00 81.38 285 ASP A CA 1
ATOM 2336 C C . ASP A 1 285 ? 5.523 9.448 -34.923 1.00 81.38 285 ASP A C 1
ATOM 2338 O O . ASP A 1 285 ? 6.522 10.171 -34.877 1.00 81.38 285 ASP A O 1
ATOM 2342 N N . GLU A 1 286 ? 4.709 9.418 -35.980 1.00 75.31 286 GLU A N 1
ATOM 2343 C CA . GLU A 1 286 ? 4.915 10.236 -37.180 1.00 75.31 286 GLU A CA 1
ATOM 2344 C C . GLU A 1 286 ? 4.722 11.734 -36.905 1.00 75.31 286 GLU A C 1
ATOM 2346 O O . GLU A 1 286 ? 5.457 12.549 -37.461 1.00 75.31 286 GLU A O 1
ATOM 2351 N N . GLU A 1 287 ? 3.810 12.106 -35.998 1.00 75.75 287 GLU A N 1
ATOM 2352 C CA . GLU A 1 287 ? 3.551 13.509 -35.646 1.00 75.75 287 GLU A CA 1
ATOM 2353 C C . GLU A 1 287 ? 4.753 14.141 -34.933 1.00 75.75 287 GLU A C 1
ATOM 2355 O O . GLU A 1 287 ? 5.037 15.327 -35.106 1.00 75.75 287 GLU A O 1
ATOM 2360 N N . ARG A 1 288 ? 5.494 13.338 -34.158 1.00 72.06 288 ARG A N 1
ATOM 2361 C CA . ARG A 1 288 ? 6.715 13.763 -33.451 1.00 72.06 288 ARG A CA 1
ATOM 2362 C C . ARG A 1 288 ? 8.013 13.423 -34.190 1.00 72.06 288 ARG A C 1
ATOM 2364 O O . ARG A 1 288 ? 9.092 13.686 -33.660 1.00 72.06 288 ARG A O 1
ATOM 2371 N N . GLY A 1 289 ? 7.938 12.823 -35.380 1.00 75.94 289 GLY A N 1
ATOM 2372 C CA . GLY A 1 289 ? 9.110 12.407 -36.161 1.00 75.94 289 GLY A CA 1
ATOM 2373 C C . GLY A 1 289 ? 9.952 11.306 -35.499 1.00 75.94 289 GLY A C 1
ATOM 2374 O O . GLY A 1 289 ? 11.166 11.246 -35.698 1.00 75.94 289 GLY A O 1
ATOM 2375 N N . ILE A 1 290 ? 9.338 10.444 -34.683 1.00 80.12 290 ILE A N 1
ATOM 2376 C CA . ILE A 1 290 ? 10.013 9.358 -33.963 1.00 80.12 290 ILE A CA 1
ATOM 2377 C C . ILE A 1 290 ? 9.922 8.062 -34.789 1.00 80.12 290 ILE A C 1
ATOM 2379 O O . ILE A 1 290 ? 8.825 7.526 -34.938 1.00 80.12 290 ILE A O 1
ATOM 2383 N N . PRO A 1 291 ? 11.041 7.499 -35.287 1.00 78.94 291 PRO A N 1
ATOM 2384 C CA . PRO A 1 291 ? 11.025 6.247 -36.047 1.00 78.94 291 PRO A CA 1
ATOM 2385 C C . PRO A 1 291 ? 10.820 5.019 -35.147 1.00 78.94 291 PRO A C 1
ATOM 2387 O O . PRO A 1 291 ? 11.171 5.040 -33.964 1.00 78.94 291 PRO A O 1
ATOM 2390 N N . SER A 1 292 ? 10.308 3.919 -35.716 1.00 84.94 292 SER A N 1
ATOM 2391 C CA . SER A 1 292 ? 10.094 2.674 -34.968 1.00 84.94 292 SER A CA 1
ATOM 2392 C C . SER A 1 292 ? 11.425 2.030 -34.587 1.00 84.94 292 SER A C 1
ATOM 2394 O O . SER A 1 292 ? 12.262 1.718 -35.433 1.00 84.94 292 SER A O 1
ATOM 2396 N N . PHE A 1 293 ? 11.617 1.777 -33.294 1.00 86.44 293 PHE A N 1
ATOM 2397 C CA . PHE A 1 293 ? 12.775 1.026 -32.820 1.00 86.44 293 PHE A CA 1
ATOM 2398 C C . PHE A 1 293 ? 12.670 -0.473 -33.143 1.00 86.44 293 PHE A C 1
ATOM 2400 O O . PHE A 1 293 ? 13.690 -1.150 -33.221 1.00 86.44 293 PHE A O 1
ATOM 2407 N N . LEU A 1 294 ? 11.462 -1.008 -33.353 1.00 84.69 294 LEU A N 1
ATOM 2408 C CA . LEU A 1 294 ? 11.258 -2.437 -33.631 1.00 84.69 294 LEU A CA 1
ATOM 2409 C C . LEU A 1 294 ? 11.783 -2.878 -35.006 1.00 84.69 294 LEU A C 1
ATOM 2411 O O . LEU A 1 294 ? 11.981 -4.071 -35.219 1.00 84.69 294 LEU A O 1
ATOM 2415 N N . GLU A 1 295 ? 12.027 -1.937 -35.915 1.00 85.00 295 GLU A N 1
ATOM 2416 C CA . GLU A 1 295 ? 12.607 -2.200 -37.239 1.00 85.00 295 GLU A CA 1
ATOM 2417 C C . GLU A 1 295 ? 14.144 -2.247 -37.218 1.00 85.00 295 GLU A C 1
ATOM 2419 O O . GLU A 1 295 ? 14.779 -2.585 -38.218 1.00 85.00 295 GLU A O 1
ATOM 2424 N N . ARG A 1 296 ? 14.762 -1.918 -36.078 1.00 87.56 296 ARG A N 1
ATOM 2425 C CA . ARG A 1 296 ? 16.217 -1.894 -35.923 1.00 87.56 296 ARG A CA 1
ATOM 2426 C C . ARG A 1 296 ? 16.810 -3.293 -35.719 1.00 87.56 296 ARG A C 1
ATOM 2428 O O . ARG A 1 296 ? 16.100 -4.226 -35.337 1.00 87.56 296 ARG A O 1
ATOM 2435 N N . PRO A 1 297 ? 18.130 -3.460 -35.928 1.00 90.69 297 PRO A N 1
ATOM 2436 C CA . PRO A 1 297 ? 18.809 -4.718 -35.649 1.00 90.69 297 PRO A CA 1
ATOM 2437 C C . PRO A 1 297 ? 18.593 -5.190 -34.207 1.00 90.69 297 PRO A C 1
ATOM 2439 O O . PRO A 1 297 ? 18.715 -4.420 -33.261 1.00 90.69 297 PRO A O 1
ATOM 2442 N N . ALA A 1 298 ? 18.364 -6.492 -34.024 1.00 87.94 298 ALA A N 1
ATOM 2443 C CA . ALA A 1 298 ? 17.995 -7.073 -32.729 1.00 87.94 298 ALA A CA 1
ATOM 2444 C C . ALA A 1 298 ? 19.041 -6.887 -31.605 1.00 87.94 298 ALA A C 1
ATOM 2446 O O . ALA A 1 298 ? 18.717 -7.050 -30.429 1.00 87.94 298 ALA A O 1
ATOM 2447 N N . HIS A 1 299 ? 20.295 -6.579 -31.945 1.00 88.12 299 HIS A N 1
ATOM 2448 C CA . HIS A 1 299 ? 21.357 -6.317 -30.973 1.00 88.12 299 HIS A CA 1
ATOM 2449 C C . HIS A 1 299 ? 21.370 -4.865 -30.464 1.00 88.12 299 HIS A C 1
ATOM 2451 O O . HIS A 1 299 ? 22.062 -4.579 -29.487 1.00 88.12 299 HIS A O 1
ATOM 2457 N N . GLU A 1 300 ? 20.623 -3.957 -31.098 1.00 90.94 300 GLU A N 1
ATOM 2458 C CA . GLU A 1 300 ? 20.399 -2.613 -30.573 1.00 90.94 300 GLU A CA 1
ATOM 2459 C C . GLU A 1 300 ? 19.350 -2.644 -29.458 1.00 90.94 300 GLU A C 1
ATOM 2461 O O . GLU A 1 300 ? 18.351 -3.361 -29.523 1.00 90.94 300 GLU A O 1
ATOM 2466 N N . LEU A 1 301 ? 19.575 -1.839 -28.420 1.00 91.81 301 LEU A N 1
ATOM 2467 C CA . LEU A 1 301 ? 18.679 -1.725 -27.274 1.00 91.81 301 LEU A CA 1
ATOM 2468 C C . LEU A 1 301 ? 18.207 -0.286 -27.119 1.00 91.81 301 LEU A C 1
ATOM 2470 O O . LEU A 1 301 ? 18.990 0.650 -27.296 1.00 91.81 301 LEU A O 1
ATOM 2474 N N . LEU A 1 302 ? 16.946 -0.109 -26.726 1.00 92.19 302 LEU A N 1
ATOM 2475 C CA . LEU A 1 302 ? 16.410 1.202 -26.375 1.00 92.19 302 LEU A CA 1
ATOM 2476 C C . LEU A 1 302 ? 17.093 1.664 -25.080 1.00 92.19 302 LEU A C 1
ATOM 2478 O O . LEU A 1 302 ? 16.762 1.199 -23.983 1.00 92.19 302 LEU A O 1
ATOM 2482 N N . SER A 1 303 ? 18.099 2.523 -25.224 1.00 91.00 303 SER A N 1
ATOM 2483 C CA . SER A 1 303 ? 19.043 2.899 -24.171 1.00 91.00 303 SER A CA 1
ATOM 2484 C C . SER A 1 303 ? 18.684 4.239 -23.504 1.00 91.00 303 SER A C 1
ATOM 2486 O O . SER A 1 303 ? 17.863 4.999 -24.030 1.00 91.00 303 SER A O 1
ATOM 2488 N N . PRO A 1 304 ? 19.313 4.571 -22.357 1.00 88.75 304 PRO A N 1
ATOM 2489 C CA . PRO A 1 304 ? 19.042 5.822 -21.653 1.00 88.75 304 PRO A CA 1
ATOM 2490 C C . PRO A 1 304 ? 19.339 7.083 -22.469 1.00 88.75 304 PRO A C 1
ATOM 2492 O O . PRO A 1 304 ? 18.744 8.123 -22.205 1.00 88.75 304 PRO A O 1
ATOM 2495 N N . SER A 1 305 ? 20.226 7.008 -23.469 1.00 88.62 305 SER A N 1
ATOM 2496 C CA . SER A 1 305 ? 20.608 8.175 -24.272 1.00 88.62 305 SER A CA 1
ATOM 2497 C C . SER A 1 305 ? 19.434 8.768 -25.049 1.00 88.62 305 SER A C 1
ATOM 2499 O O . SER A 1 305 ? 19.435 9.957 -25.328 1.00 88.62 305 SER A O 1
ATOM 2501 N N . MET A 1 306 ? 18.406 7.969 -25.348 1.00 88.06 306 MET A N 1
ATOM 2502 C CA . MET A 1 306 ? 17.230 8.430 -26.089 1.00 88.06 306 MET A CA 1
ATOM 2503 C C . MET A 1 306 ? 16.217 9.186 -25.217 1.00 88.06 306 MET A C 1
ATOM 2505 O O . MET A 1 306 ? 15.309 9.811 -25.759 1.00 88.06 306 MET A O 1
ATOM 2509 N N . ILE A 1 307 ? 16.342 9.127 -23.884 1.00 87.31 307 ILE A N 1
ATOM 2510 C CA . ILE A 1 307 ? 15.388 9.749 -22.951 1.00 87.31 307 ILE A CA 1
ATOM 2511 C C . ILE A 1 307 ? 15.420 11.272 -23.079 1.00 87.31 307 ILE A C 1
ATOM 2513 O O . ILE A 1 307 ? 14.365 11.896 -23.156 1.00 87.31 307 ILE A O 1
ATOM 2517 N N . PHE A 1 308 ? 16.615 11.864 -23.124 1.00 83.56 308 PHE A N 1
ATOM 2518 C CA . PHE A 1 308 ? 16.765 13.315 -23.216 1.00 83.56 308 PHE A CA 1
ATOM 2519 C C . PHE A 1 308 ? 16.108 13.865 -24.483 1.00 83.56 308 PHE A C 1
ATOM 2521 O O . PHE A 1 308 ? 15.258 14.747 -24.393 1.00 83.56 308 PHE A O 1
ATOM 2528 N N . ASP A 1 309 ? 16.432 13.284 -25.640 1.00 83.25 309 ASP A N 1
ATOM 2529 C CA . ASP A 1 309 ? 15.887 13.714 -26.931 1.00 83.25 309 ASP A CA 1
ATOM 2530 C C . ASP A 1 309 ? 14.359 13.601 -26.972 1.00 83.25 309 ASP A C 1
ATOM 2532 O O . ASP A 1 309 ? 13.680 14.474 -27.502 1.00 83.25 309 ASP A O 1
ATOM 2536 N N . HIS A 1 310 ? 13.803 12.544 -26.372 1.00 83.44 310 HIS A N 1
ATOM 2537 C CA . HIS A 1 310 ? 12.355 12.326 -26.329 1.00 83.44 310 HIS A CA 1
ATOM 2538 C C . HIS A 1 310 ? 11.623 13.363 -25.471 1.00 83.44 310 HIS A C 1
ATOM 2540 O O . HIS A 1 310 ? 10.493 13.738 -25.776 1.00 83.44 310 HIS A O 1
ATOM 2546 N N . PHE A 1 311 ? 12.250 13.831 -24.392 1.00 82.31 311 PHE A N 1
ATOM 2547 C CA . PHE A 1 311 ? 11.609 14.720 -23.426 1.00 82.31 311 PHE A CA 1
ATOM 2548 C C . PHE A 1 311 ? 12.104 16.165 -23.452 1.00 82.31 311 PHE A C 1
ATOM 2550 O O . PHE A 1 311 ? 11.649 16.966 -22.635 1.00 82.31 311 PHE A O 1
ATOM 2557 N N . ILE A 1 312 ? 12.979 16.532 -24.388 1.00 81.31 312 ILE A N 1
ATOM 2558 C CA . ILE A 1 312 ? 13.613 17.854 -24.439 1.00 81.31 312 ILE A CA 1
ATOM 2559 C C . ILE A 1 312 ? 12.611 19.012 -24.368 1.00 81.31 312 ILE A C 1
ATOM 2561 O O . ILE A 1 312 ? 12.851 19.990 -23.666 1.00 81.31 312 ILE A O 1
ATOM 2565 N N . HIS A 1 313 ? 11.461 18.882 -25.032 1.00 74.81 313 HIS A N 1
ATOM 2566 C CA . HIS A 1 313 ? 10.409 19.899 -25.015 1.00 74.81 313 HIS A CA 1
ATOM 2567 C C . HIS A 1 313 ? 9.801 20.080 -23.618 1.00 74.81 313 HIS A C 1
ATOM 2569 O O . HIS A 1 313 ? 9.704 21.204 -23.142 1.00 74.81 313 HIS A O 1
ATOM 2575 N N . ARG A 1 314 ? 9.499 18.980 -22.916 1.00 73.00 314 ARG A N 1
ATOM 2576 C CA . ARG A 1 314 ? 8.956 19.029 -21.548 1.00 73.00 314 ARG A CA 1
ATOM 2577 C C . ARG A 1 314 ? 9.983 19.529 -20.537 1.00 73.00 314 ARG A C 1
ATOM 2579 O O . ARG A 1 314 ? 9.634 20.256 -19.620 1.00 73.00 314 ARG A O 1
ATOM 2586 N N . ILE A 1 315 ? 11.252 19.152 -20.708 1.00 73.19 315 ILE A N 1
ATOM 2587 C CA . ILE A 1 315 ? 12.341 19.622 -19.840 1.00 73.19 315 ILE A CA 1
ATOM 2588 C C . ILE A 1 315 ? 12.508 21.143 -19.969 1.00 73.19 315 ILE A C 1
ATOM 2590 O O . ILE A 1 315 ? 12.736 21.809 -18.964 1.00 73.19 315 ILE A O 1
ATOM 2594 N N . ARG A 1 316 ? 12.371 21.698 -21.183 1.00 73.88 316 ARG A N 1
ATOM 2595 C CA . ARG A 1 316 ? 12.415 23.152 -21.408 1.00 73.88 316 ARG A CA 1
ATOM 2596 C C . ARG A 1 316 ? 11.247 23.876 -20.744 1.00 73.88 316 ARG A C 1
ATOM 2598 O O . ARG A 1 316 ? 11.487 24.855 -20.056 1.00 73.88 316 ARG A O 1
ATOM 2605 N N . GLU A 1 317 ? 10.028 23.361 -20.886 1.00 67.81 317 GLU A N 1
ATOM 2606 C CA . GLU A 1 317 ? 8.834 23.950 -20.259 1.00 67.81 317 GLU A CA 1
ATOM 2607 C C . GLU A 1 317 ? 8.945 24.005 -18.726 1.00 67.81 317 GLU A C 1
ATOM 2609 O O . GLU A 1 317 ? 8.603 25.017 -18.128 1.00 67.81 317 GLU A O 1
ATOM 2614 N N . VAL A 1 318 ? 9.479 22.954 -18.091 1.00 63.06 318 VAL A N 1
ATOM 2615 C CA . VAL A 1 318 ? 9.667 22.901 -16.627 1.00 63.06 318 VAL A CA 1
ATOM 2616 C C . VAL A 1 318 ? 10.777 23.841 -16.141 1.00 63.06 318 VAL A C 1
ATOM 2618 O O . VAL A 1 318 ? 10.721 24.301 -15.009 1.00 63.06 318 VAL A O 1
ATOM 2621 N N . ALA A 1 319 ? 11.790 24.134 -16.963 1.00 59.53 319 ALA A N 1
ATOM 2622 C CA . ALA A 1 319 ? 12.876 25.049 -16.598 1.00 59.53 319 ALA A CA 1
ATOM 2623 C C . ALA A 1 319 ? 12.480 26.538 -16.678 1.00 59.53 319 ALA A C 1
ATOM 2625 O O . ALA A 1 319 ? 13.196 27.385 -16.146 1.00 59.53 319 ALA A O 1
ATOM 2626 N N . GLU A 1 320 ? 11.379 26.854 -17.364 1.00 50.12 320 GLU A N 1
ATOM 2627 C CA . GLU A 1 320 ? 10.845 28.216 -17.517 1.00 50.12 320 GLU A CA 1
ATOM 2628 C C . GLU A 1 320 ? 9.788 28.578 -16.451 1.00 50.12 320 GLU A C 1
ATOM 2630 O O . GLU A 1 320 ? 9.401 29.744 -16.351 1.00 50.12 320 GLU A O 1
ATOM 2635 N N . THR A 1 321 ? 9.355 27.604 -15.642 1.00 45.81 321 THR A N 1
ATOM 2636 C CA . THR A 1 321 ? 8.446 27.750 -14.484 1.00 45.81 321 THR A CA 1
ATOM 2637 C C . THR A 1 321 ? 9.176 27.635 -13.158 1.00 45.81 321 THR A C 1
ATOM 2639 O O . THR A 1 321 ? 8.868 28.444 -12.256 1.00 45.81 321 THR A O 1
#

pLDDT: mean 84.55, std 11.14, range [45.81, 98.12]

Foldseek 3Di:
DVQVVVVLVCQLVQQFAAAEEEEADPLCLVVVLVLVLCCQQPVVVVVVVCVVPVVCVVSNVSSVLAHEQEFEQELVVDALVDAPVCSVLVRLQVSLCVLVVHGDDADPDPVRRVVVSVVSCVVSRHQYYEYRAEPPAVSLLNHPDPVRSLVNLVVLLVLLVCRRVGSHYYYYYDYPCSCPPPSDPNVSVVSSCVSRVHYHYSFLVVLLVCQLPPQDDDDPPCLVVQLVLVVVCCVVVVPPPDDSVSSSSNPLADSVLSVVLRVCCVLPVRVCLSSVVSNCLQPPDVVLPRDHPVPDDRNHHNYNVVSCVSCVVSNVVVVVD

Secondary structure (DSSP, 8-state):
-HHHHHHHHHHHHT--EEEEEE--TTSSHHHHHHHHHHHHH-TTHHHHHHHH-GGGGGGHHHHHT--EEEEEEEGGGS-TTS-HHHHHHHHHHHHHHHHHTS-----SSHHHHHHHHHHHHHHTT--EEEEEEE-HHHHHHT--SHHHHHHHHHHHHHHHHHTTTTTEEEEEEE-GGGGTSS-S-HHHHHHHHTT--EEEE-SHHHHHHHIIIII--PPTTTHHHHHHHHHHHHHH-TT----HHHHHHHTTB-HHHHHHHHHTGGGS-HHHHHHHHHHHHHH-BTTTTB--GGGS-TT--B-THHHHHHHHHHHHHHH--

Sequence (321 aa):
MKNLEMILTSLSRGEGKGIFLKGHYGSGKSHFLSILSILLRSPDCLNVLIGQEPSLERFRNALQSKRFLVVEISLIQHRGTEFLEDIFLKGIFQELSVRLGKTFEGGDSRQETFLEIKRALNRIGISGVVLLVDELSEFLRSKTDAHAYNEDIRFLQYLGEEAPSFPLWIISSLQEWIEETGEIAQDTFNKIKDRYPIRIGLGRAHIEEFVSHRLIRHREGSEGEIRKIFNSIRRYFPLFPVEENRFLKLYPVHPATITLLDYLKPLFSEHRGIVDFIHYRLKSDEERGIPSFLERPAHELLSPSMIFDHFIHRIREVAET

Radius of gyration: 23.44 Å; chains: 1; bounding box: 59×50×66 Å